Protein AF-A0A5J4NAM9-F1 (afdb_monomer_lite)

pLDDT: mean 71.49, std 20.24, range [28.03, 97.5]

Foldseek 3Di:
DVVVVVVVVLVVCLVVLLVVLVVLLCVLVCCVVPVCVLVVLVVVVVVDDQAADDDDDDPDDDPDDCCPVNVVSVVVVQVNLVVQLVCQVVVLCSPLAVNLLSVLCSLLSDPLSVCLVVQLVVLLVVLVVLLVVLQVDDDDDVVSLLVLLDSLLDLVVLLVLLVQQVVLLPSSVADLFPVRQPLVSLPSVHDDDDPDRPSSVVSSLCNNRSSLSSSLSSSCCSSSQNFHPDDDPPDPDPDGRGVSSVLLVPQLPDCSNVVSLVSSLVSNLVSLVVVLVVLVVVLVVCVVPPCSVGPSVSVNVSSVSSSVSSNVSNVVSSCCVPVPVSNVSNVSVVVVVVSNDDPD

InterPro domains:
  IPR039524 GPI ethanolamine phosphate transferase 3 [PTHR23071] (13-333)

Organism: NCBI:txid34504

Secondary structure (DSSP, 8-state):
-HHHHHHHHHHHHHHHHHHHHHHHHHHHHHHHHH-THHHHHHHHHHTT-S---------S---SSSHHHHHHHHHHHHHHHHHHHHHHHHHHIIIIIIHHHHHHHHHH-SGGGGGGGHHHHHHHHHHHHHHHHHTTS---HHHHHHHHHHHHT-HHHHHHHHHHHHHHHHHTT--SSSTTS-GGGGGSS--S--S-SHHHHHHHHHHHTHHHHHHHHHTTHHHHS-----S---TT------HHHHHHHS-TT--HHHHHHHHHHHHHHHHHHHHHHHHHHHHHHTTTSTTIIIIIHHHHHHHHHHHHHHHHHHHHHHIIIIIIIIHHHHHHHHHHHHHTS---

Radius of gyration: 24.58 Å; chains: 1; bounding box: 74×43×83 Å

Sequence (344 aa):
MHAYFFASARHWIRTCFSRAVLLSITVVFARLCWSPLLIESIENLKAVHPNVPKLRSSHRTLSESNTTSGFRLYMKSINTLAGAACIYSSWTGTTLILLPLLASMIFLNEVHIFPLVAIPLTFAMLSYFLQDLAKQANYNEDDLLARHLNQASSWQIAIASGLLDNLSFYMTGHQTTIVGIPWDAAYAAYSGIHTTHWLPALMVVVHLYAGSILVASSLPLFIILVAPKNGLWTRTDRFCYSTEFALCAIDPKSVQFGYAFDRLIWRFFTCKAIMTFGSVVSAFLLRRHLMVWKIFAPRLLFSSLSLLVSGSVLIFVRVLVVNLLHSSVAELRKRLSEKTTPIY

Structure (mmCIF, N/CA/C/O backbone):
data_AF-A0A5J4NAM9-F1
#
_entry.id   AF-A0A5J4NAM9-F1
#
loop_
_atom_site.group_PDB
_atom_site.id
_atom_site.type_symbol
_atom_site.label_atom_id
_atom_site.label_alt_id
_atom_site.label_comp_id
_atom_site.label_asym_id
_atom_site.label_entity_id
_atom_site.label_seq_id
_atom_site.pdbx_PDB_ins_code
_atom_site.Cartn_x
_atom_site.Cartn_y
_atom_site.Cartn_z
_atom_site.occupancy
_atom_site.B_iso_or_equiv
_atom_site.auth_seq_id
_atom_site.auth_comp_id
_atom_site.auth_asym_id
_atom_site.auth_atom_id
_atom_site.pdbx_PDB_model_num
ATOM 1 N N . MET A 1 1 ? 45.445 6.329 0.347 1.00 52.97 1 MET A N 1
ATOM 2 C CA . MET A 1 1 ? 45.057 5.771 1.666 1.00 52.97 1 MET A CA 1
ATOM 3 C C . MET A 1 1 ? 43.672 6.230 2.129 1.00 52.97 1 MET A C 1
ATOM 5 O O . MET A 1 1 ? 42.839 5.372 2.386 1.00 52.97 1 MET A O 1
ATOM 9 N N . HIS A 1 2 ? 43.365 7.535 2.150 1.00 53.38 2 HIS A N 1
ATOM 10 C CA . HIS A 1 2 ? 42.051 8.041 2.595 1.00 53.38 2 HIS A CA 1
ATOM 11 C C . HIS A 1 2 ? 40.833 7.491 1.818 1.00 53.38 2 HIS A C 1
ATOM 13 O O . HIS A 1 2 ? 39.840 7.125 2.438 1.00 53.38 2 HIS A O 1
ATOM 19 N N . ALA A 1 3 ? 40.903 7.352 0.488 1.00 53.00 3 ALA A N 1
ATOM 20 C CA . ALA A 1 3 ? 39.779 6.841 -0.313 1.00 53.00 3 ALA A CA 1
ATOM 21 C C . ALA A 1 3 ? 39.408 5.375 0.005 1.00 53.00 3 ALA A C 1
ATOM 23 O O . ALA A 1 3 ? 38.229 5.037 0.090 1.00 53.00 3 ALA A O 1
ATOM 24 N N . TYR A 1 4 ? 40.410 4.526 0.256 1.00 51.69 4 TYR A N 1
ATOM 25 C CA . TYR A 1 4 ? 40.212 3.128 0.657 1.00 51.69 4 TYR A CA 1
ATOM 26 C C . TYR A 1 4 ? 39.629 3.012 2.067 1.00 51.69 4 TYR A C 1
ATOM 28 O O . TYR A 1 4 ? 38.766 2.172 2.308 1.00 51.69 4 TYR A O 1
ATOM 36 N N . PHE A 1 5 ? 40.035 3.897 2.979 1.00 54.69 5 PHE A N 1
ATOM 37 C CA . PHE A 1 5 ? 39.480 3.948 4.329 1.00 54.69 5 PHE A CA 1
ATOM 38 C C . PHE A 1 5 ? 37.995 4.342 4.315 1.00 54.69 5 PHE A C 1
ATOM 40 O O . PHE A 1 5 ? 37.177 3.682 4.945 1.00 54.69 5 PHE A O 1
ATOM 47 N N . PHE A 1 6 ? 37.611 5.341 3.512 1.00 53.16 6 PHE A N 1
ATOM 48 C CA . PHE A 1 6 ? 36.207 5.737 3.345 1.00 53.16 6 PHE A CA 1
ATOM 49 C C . PHE A 1 6 ? 35.348 4.690 2.622 1.00 53.16 6 PHE A C 1
ATOM 51 O O . PHE A 1 6 ? 34.147 4.600 2.879 1.00 53.16 6 PHE A O 1
ATOM 58 N N . ALA A 1 7 ? 35.923 3.915 1.700 1.00 52.03 7 ALA A N 1
ATOM 59 C CA . ALA A 1 7 ? 35.227 2.810 1.043 1.00 52.03 7 ALA A CA 1
ATOM 60 C C . ALA A 1 7 ? 35.021 1.624 2.003 1.00 52.03 7 ALA A C 1
ATOM 62 O O . ALA A 1 7 ? 33.916 1.091 2.090 1.00 52.03 7 ALA A O 1
ATOM 63 N N . SER A 1 8 ? 36.050 1.279 2.783 1.00 54.59 8 SER A N 1
ATOM 64 C CA . SER A 1 8 ? 35.999 0.224 3.801 1.00 54.59 8 SER A CA 1
ATOM 65 C C . SER A 1 8 ? 35.046 0.579 4.947 1.00 54.59 8 SER A C 1
ATOM 67 O O . SER A 1 8 ? 34.186 -0.221 5.302 1.00 54.59 8 SER A O 1
ATOM 69 N N . ALA A 1 9 ? 35.093 1.819 5.445 1.00 52.84 9 ALA A N 1
ATOM 70 C CA . ALA A 1 9 ? 34.167 2.310 6.463 1.00 52.84 9 ALA A CA 1
ATOM 71 C C . ALA A 1 9 ? 32.713 2.308 5.966 1.00 52.84 9 ALA A C 1
ATOM 73 O O . ALA A 1 9 ? 31.822 1.864 6.685 1.00 52.84 9 ALA A O 1
ATOM 74 N N . ARG A 1 10 ? 32.459 2.722 4.714 1.00 55.84 10 ARG A N 1
ATOM 75 C CA . ARG A 1 10 ? 31.123 2.613 4.103 1.00 55.84 10 ARG A CA 1
ATOM 76 C C . ARG A 1 10 ? 30.665 1.165 3.992 1.00 55.84 10 ARG A C 1
ATOM 78 O O . ARG A 1 10 ? 29.518 0.876 4.310 1.00 55.84 10 ARG A O 1
ATOM 85 N N . HIS A 1 11 ? 31.533 0.252 3.566 1.00 55.22 11 HIS A N 1
ATOM 86 C CA . HIS A 1 11 ? 31.187 -1.163 3.468 1.00 55.22 11 HIS A CA 1
ATOM 87 C C . HIS A 1 11 ? 30.896 -1.786 4.841 1.00 55.22 11 HIS A C 1
ATOM 89 O O . HIS A 1 11 ? 29.902 -2.497 4.982 1.00 55.22 11 HIS A O 1
ATOM 95 N N . TRP A 1 12 ? 31.698 -1.452 5.855 1.00 56.59 12 TRP A N 1
ATOM 96 C CA . TRP A 1 12 ? 31.535 -1.904 7.237 1.00 56.59 12 TRP A CA 1
ATOM 97 C C . TRP A 1 12 ? 30.250 -1.364 7.878 1.00 56.59 12 TRP A C 1
ATOM 99 O O . TRP A 1 12 ? 29.471 -2.126 8.445 1.00 56.59 12 TRP A O 1
ATOM 109 N N . ILE A 1 13 ? 29.955 -0.070 7.704 1.00 58.25 13 ILE A N 1
ATOM 110 C CA . ILE A 1 13 ? 28.686 0.533 8.140 1.00 58.25 13 ILE A CA 1
ATOM 111 C C . ILE A 1 13 ? 27.505 -0.164 7.456 1.00 58.25 13 ILE A C 1
ATOM 113 O O . ILE A 1 13 ? 26.538 -0.508 8.128 1.00 58.25 13 ILE A O 1
ATOM 117 N N . ARG A 1 14 ? 27.594 -0.454 6.151 1.00 58.03 14 ARG A N 1
ATOM 118 C CA . ARG A 1 14 ? 26.551 -1.183 5.403 1.00 58.03 14 ARG A CA 1
ATOM 119 C C . ARG A 1 14 ? 26.336 -2.607 5.922 1.00 58.03 14 ARG A C 1
ATOM 121 O O . ARG A 1 14 ? 25.195 -3.058 6.007 1.00 58.03 14 ARG A O 1
ATOM 128 N N . THR A 1 15 ? 27.395 -3.322 6.303 1.00 54.47 15 THR A N 1
ATOM 129 C CA . THR A 1 15 ? 27.273 -4.691 6.841 1.00 54.47 15 THR A CA 1
ATOM 130 C C . THR A 1 15 ? 26.731 -4.702 8.265 1.00 54.47 15 THR A C 1
ATOM 132 O O . THR A 1 15 ? 25.861 -5.509 8.582 1.00 54.47 15 THR A O 1
ATOM 135 N N . CYS A 1 16 ? 27.191 -3.794 9.124 1.00 53.47 16 CYS A N 1
ATOM 136 C CA . CYS A 1 16 ? 26.684 -3.673 10.489 1.00 53.47 16 CYS A CA 1
ATOM 137 C C . CYS A 1 16 ? 25.228 -3.192 10.511 1.00 53.47 16 CYS A C 1
ATOM 139 O O . CYS A 1 16 ? 24.415 -3.749 11.246 1.00 53.47 16 CYS A O 1
ATOM 141 N N . PHE A 1 17 ? 24.877 -2.223 9.658 1.00 58.62 17 PHE A N 1
ATOM 142 C CA . PHE A 1 17 ? 23.506 -1.751 9.493 1.00 58.62 17 PHE A CA 1
ATOM 143 C C . PHE A 1 17 ? 22.608 -2.873 8.973 1.00 58.62 17 PHE A C 1
ATOM 145 O O . PHE A 1 17 ? 21.674 -3.249 9.666 1.00 58.62 17 PHE A O 1
ATOM 152 N N . SER A 1 18 ? 22.929 -3.502 7.837 1.00 53.03 18 SER A N 1
ATOM 153 C CA . SER A 1 18 ? 22.115 -4.608 7.305 1.00 53.03 18 SER A CA 1
ATOM 154 C C . SER A 1 18 ? 21.933 -5.753 8.304 1.00 53.03 18 SER A C 1
ATOM 156 O O . SER A 1 18 ? 20.827 -6.264 8.407 1.00 53.03 18 SER A O 1
ATOM 158 N N . ARG A 1 19 ? 22.948 -6.108 9.106 1.00 57.25 19 ARG A N 1
ATOM 159 C CA . ARG A 1 19 ? 22.840 -7.137 10.159 1.00 57.25 19 ARG A CA 1
ATOM 160 C C . ARG A 1 19 ? 21.977 -6.708 11.347 1.00 57.25 19 ARG A C 1
ATOM 162 O O . ARG A 1 19 ? 21.151 -7.498 11.792 1.00 57.25 19 ARG A O 1
ATOM 169 N N . ALA A 1 20 ? 22.126 -5.481 11.847 1.00 57.38 20 ALA A N 1
ATOM 170 C CA . ALA A 1 20 ? 21.278 -4.942 12.919 1.00 57.38 20 ALA A CA 1
ATOM 171 C C . ALA A 1 20 ? 19.810 -4.830 12.478 1.00 57.38 20 ALA A C 1
ATOM 173 O O . ALA A 1 20 ? 18.879 -5.028 13.258 1.00 57.38 20 ALA A O 1
ATOM 174 N N . VAL A 1 21 ? 19.620 -4.546 11.196 1.00 56.94 21 VAL A N 1
ATOM 175 C CA . VAL A 1 21 ? 18.330 -4.397 10.543 1.00 56.94 21 VAL A CA 1
ATOM 176 C C . VAL A 1 21 ? 17.693 -5.762 10.265 1.00 56.94 21 VAL A C 1
ATOM 178 O O . VAL A 1 21 ? 16.526 -5.955 10.571 1.00 56.94 21 VAL A O 1
ATOM 181 N N . LEU A 1 22 ? 18.454 -6.760 9.808 1.00 58.19 22 LEU A N 1
ATOM 182 C CA . LEU A 1 22 ? 17.974 -8.141 9.694 1.00 58.19 22 LEU A CA 1
ATOM 183 C C . LEU A 1 22 ? 17.594 -8.698 11.065 1.00 58.19 22 LEU A C 1
ATOM 185 O O . LEU A 1 22 ? 16.544 -9.316 11.185 1.00 58.19 22 LEU A O 1
ATOM 189 N N . LEU A 1 23 ? 18.395 -8.404 12.098 1.00 60.59 23 LEU A N 1
ATOM 190 C CA . LEU A 1 23 ? 18.085 -8.739 13.485 1.00 60.59 23 LEU A CA 1
ATOM 191 C C . LEU A 1 23 ? 16.771 -8.102 13.932 1.00 60.59 23 LEU A C 1
ATOM 193 O O . LEU A 1 23 ? 15.930 -8.809 14.477 1.00 60.59 23 LEU A O 1
ATOM 197 N N . SER A 1 24 ? 16.537 -6.816 13.661 1.00 58.03 24 SER A N 1
ATOM 198 C CA . SER A 1 24 ? 15.271 -6.179 14.032 1.00 58.03 24 SER A CA 1
ATOM 199 C C . SER A 1 24 ? 14.087 -6.685 13.202 1.00 58.03 24 SER A C 1
ATOM 201 O O . SER A 1 24 ? 13.028 -6.893 13.781 1.00 58.03 24 SER A O 1
ATOM 203 N N . ILE A 1 25 ? 14.258 -7.013 11.915 1.00 60.22 25 ILE A N 1
ATOM 204 C CA . ILE A 1 25 ? 13.248 -7.718 11.103 1.00 60.22 25 ILE A CA 1
ATOM 205 C C . ILE A 1 25 ? 12.925 -9.080 11.704 1.00 60.22 25 ILE A C 1
ATOM 207 O O . ILE A 1 25 ? 11.755 -9.385 11.896 1.00 60.22 25 ILE A O 1
ATOM 211 N N . THR A 1 26 ? 13.929 -9.893 12.041 1.00 59.09 26 THR A N 1
ATOM 212 C CA . THR A 1 26 ? 13.706 -11.201 12.667 1.00 59.09 26 THR A CA 1
ATOM 213 C C . THR A 1 26 ? 13.124 -11.077 14.063 1.00 59.09 26 THR A C 1
ATOM 215 O O . THR A 1 26 ? 12.289 -11.892 14.416 1.00 59.09 26 THR A O 1
ATOM 218 N N . VAL A 1 27 ? 13.480 -10.057 14.847 1.00 58.38 27 VAL A N 1
ATOM 219 C CA . VAL A 1 27 ? 12.906 -9.817 16.179 1.00 58.38 27 VAL A CA 1
ATOM 220 C C . VAL A 1 27 ? 11.467 -9.324 16.066 1.00 58.38 27 VAL A C 1
ATOM 222 O O . VAL A 1 27 ? 10.634 -9.746 16.856 1.00 58.38 27 VAL A O 1
ATOM 225 N N . VAL A 1 28 ? 11.140 -8.480 15.085 1.00 57.84 28 VAL A N 1
ATOM 226 C CA . VAL A 1 28 ? 9.772 -8.010 14.821 1.00 57.84 28 VAL A CA 1
ATOM 227 C C . VAL A 1 28 ? 8.921 -9.142 14.250 1.00 57.84 28 VAL A C 1
ATOM 229 O O . VAL A 1 28 ? 7.838 -9.387 14.761 1.00 57.84 28 VAL A O 1
ATOM 232 N N . PHE A 1 29 ? 9.417 -9.894 13.266 1.00 59.66 29 PHE A N 1
ATOM 233 C CA . PHE A 1 29 ? 8.742 -11.062 12.698 1.00 59.66 29 PHE A CA 1
ATOM 234 C C . PHE A 1 29 ? 8.573 -12.180 13.731 1.00 59.66 29 PHE A C 1
ATOM 236 O O . PHE A 1 29 ? 7.474 -12.700 13.881 1.00 59.66 29 PHE A O 1
ATOM 243 N N . ALA A 1 30 ? 9.607 -12.490 14.519 1.00 55.97 30 ALA A N 1
ATOM 244 C CA . ALA A 1 30 ? 9.498 -13.412 15.645 1.00 55.97 30 ALA A CA 1
ATOM 245 C C . ALA A 1 30 ? 8.521 -12.870 16.686 1.00 55.97 30 ALA A C 1
ATOM 247 O O . ALA A 1 30 ? 7.654 -13.610 17.109 1.00 55.97 30 ALA A O 1
ATOM 248 N N . ARG A 1 31 ? 8.546 -11.580 17.046 1.00 52.94 31 ARG A N 1
ATOM 249 C CA . ARG A 1 31 ? 7.524 -11.001 17.934 1.00 52.94 31 ARG A CA 1
ATOM 250 C C . ARG A 1 31 ? 6.120 -11.061 17.345 1.00 52.94 31 ARG A C 1
ATOM 252 O O . ARG A 1 31 ? 5.188 -11.142 18.125 1.00 52.94 31 ARG A O 1
ATOM 259 N N . LEU A 1 32 ? 5.945 -11.045 16.028 1.00 50.53 32 LEU A N 1
ATOM 260 C CA . LEU A 1 32 ? 4.639 -11.122 15.368 1.00 50.53 32 LEU A CA 1
ATOM 261 C C . LEU A 1 32 ? 4.107 -12.545 15.260 1.00 50.53 32 LEU A C 1
ATOM 263 O O . LEU A 1 32 ? 2.954 -12.785 15.602 1.00 50.53 32 LEU A O 1
ATOM 267 N N . CYS A 1 33 ? 4.953 -13.485 14.844 1.00 47.72 33 CYS A N 1
ATOM 268 C CA . CYS A 1 33 ? 4.637 -14.909 14.835 1.00 47.72 33 CYS A CA 1
ATOM 269 C C . CYS A 1 33 ? 4.487 -15.468 16.251 1.00 47.72 33 CYS A C 1
ATOM 271 O O . CYS A 1 33 ? 3.711 -16.393 16.460 1.00 47.72 33 CYS A O 1
ATOM 273 N N . TRP A 1 34 ? 5.221 -14.910 17.214 1.00 44.00 34 TRP A N 1
ATOM 274 C CA . TRP A 1 34 ? 5.267 -15.407 18.582 1.00 44.00 34 TRP A CA 1
ATOM 275 C C . TRP A 1 34 ? 4.365 -14.636 19.541 1.00 44.00 34 TRP A C 1
ATOM 277 O O . TRP A 1 34 ? 4.142 -15.178 20.612 1.00 44.00 34 TRP A O 1
ATOM 287 N N . SER A 1 35 ? 3.870 -13.421 19.216 1.00 46.44 35 SER A N 1
ATOM 288 C CA . SER A 1 35 ? 3.365 -12.436 20.203 1.00 46.44 35 SER A CA 1
ATOM 289 C C . SER A 1 35 ? 2.608 -13.059 21.384 1.00 46.44 35 SER A C 1
ATOM 291 O O . SER A 1 35 ? 1.385 -13.204 21.362 1.00 46.44 35 SER A O 1
ATOM 293 N N . PRO A 1 36 ? 3.330 -13.303 22.493 1.00 39.84 36 PRO A N 1
ATOM 294 C CA . PRO A 1 36 ? 2.757 -13.598 23.785 1.00 39.84 36 PRO A CA 1
ATOM 295 C C . PRO A 1 36 ? 2.357 -12.288 24.455 1.00 39.84 36 PRO A C 1
ATOM 297 O O . PRO A 1 36 ? 1.877 -12.335 25.561 1.00 39.84 36 PRO A O 1
ATOM 300 N N . LEU A 1 37 ? 2.495 -11.115 23.822 1.00 42.72 37 LEU A N 1
ATOM 301 C CA . LEU A 1 37 ? 2.000 -9.839 24.357 1.00 42.72 37 LEU A CA 1
ATOM 302 C C . LEU A 1 37 ? 0.470 -9.832 24.504 1.00 42.72 37 LEU A C 1
ATOM 304 O O . LEU A 1 37 ? -0.053 -9.219 25.430 1.00 42.72 37 LEU A O 1
ATOM 308 N N . LEU A 1 38 ? -0.237 -10.585 23.653 1.00 42.72 38 LEU A N 1
ATOM 309 C CA . LEU A 1 38 ? -1.639 -10.936 23.877 1.00 42.72 38 LEU A CA 1
ATOM 310 C C . LEU A 1 38 ? -1.782 -11.815 25.130 1.00 42.72 38 LEU A C 1
ATOM 312 O O . LEU A 1 38 ? -2.611 -11.522 25.978 1.00 42.72 38 LEU A O 1
ATOM 316 N N . ILE A 1 39 ? -0.946 -12.843 25.292 1.00 39.22 39 ILE A N 1
ATOM 317 C CA . ILE A 1 39 ? -1.015 -13.847 26.374 1.00 39.22 39 ILE A CA 1
ATOM 318 C C . ILE A 1 39 ? -0.571 -13.294 27.744 1.00 39.22 39 ILE A C 1
ATOM 320 O O . ILE A 1 39 ? -1.195 -13.604 28.748 1.00 39.22 39 ILE A O 1
ATOM 324 N N . GLU A 1 40 ? 0.438 -12.436 27.798 1.00 39.41 40 GLU A N 1
ATOM 325 C CA . GLU A 1 40 ? 1.046 -11.841 28.991 1.00 39.41 40 GLU A CA 1
ATOM 326 C C . GLU A 1 40 ? 0.226 -10.634 29.468 1.00 39.41 40 GLU A C 1
ATOM 328 O O . GLU A 1 40 ? 0.045 -10.432 30.669 1.00 39.41 40 GLU A O 1
ATOM 333 N N . SER A 1 41 ? -0.391 -9.882 28.544 1.00 44.16 41 SER A N 1
ATOM 334 C CA . SER A 1 41 ? -1.476 -8.960 28.899 1.00 44.16 41 SER A CA 1
ATOM 335 C C . SER A 1 41 ? -2.674 -9.735 29.467 1.00 44.16 41 SER A C 1
ATOM 337 O O . SER A 1 41 ? -3.218 -9.336 30.494 1.00 44.16 41 SER A O 1
ATOM 339 N N . ILE A 1 42 ? -3.028 -10.892 28.883 1.00 41.34 42 ILE A N 1
ATOM 340 C CA . ILE A 1 42 ? -4.077 -11.805 29.379 1.00 41.34 42 ILE A CA 1
ATOM 341 C C . ILE A 1 42 ? -3.727 -12.429 30.744 1.00 41.34 42 ILE A C 1
ATOM 343 O O . ILE A 1 42 ? -4.629 -12.600 31.562 1.00 41.34 42 ILE A O 1
ATOM 347 N N . GLU A 1 43 ? -2.470 -12.774 31.031 1.00 37.94 43 GLU A N 1
ATOM 348 C CA . GLU A 1 43 ? -2.042 -13.322 32.329 1.00 37.94 43 GLU A CA 1
ATOM 349 C C . GLU A 1 43 ? -2.029 -12.253 33.420 1.00 37.94 43 GLU A C 1
ATOM 351 O O . GLU A 1 43 ? -2.578 -12.476 34.503 1.00 37.94 43 GLU A O 1
ATOM 356 N N . ASN A 1 44 ? -1.552 -11.048 33.100 1.00 39.53 44 ASN A N 1
ATOM 357 C CA . ASN A 1 44 ? -1.673 -9.892 33.985 1.00 39.53 44 ASN A CA 1
ATOM 358 C C . ASN A 1 44 ? -3.144 -9.468 34.190 1.00 39.53 44 ASN A C 1
ATOM 360 O O . ASN A 1 44 ? -3.503 -8.994 35.264 1.00 39.53 44 ASN A O 1
ATOM 364 N N . LEU A 1 45 ? -4.027 -9.702 33.210 1.00 39.12 45 LEU A N 1
ATOM 365 C CA . LEU A 1 45 ? -5.486 -9.560 33.333 1.00 39.12 45 LEU A CA 1
ATOM 366 C C . LEU A 1 45 ? -6.128 -10.690 34.166 1.00 39.12 45 LEU A C 1
ATOM 368 O O . LEU A 1 45 ? -7.056 -10.430 34.934 1.00 39.12 45 LEU A O 1
ATOM 372 N N . LYS A 1 46 ? -5.646 -11.939 34.053 1.00 39.75 46 LYS A N 1
ATOM 373 C CA . LYS A 1 46 ? -6.117 -13.107 34.829 1.00 39.75 46 LYS A CA 1
ATOM 374 C C . LYS A 1 46 ? -5.827 -12.960 36.319 1.00 39.75 46 LYS A C 1
ATOM 376 O O . LYS A 1 46 ? -6.668 -13.361 37.117 1.00 39.75 46 LYS A O 1
ATOM 381 N N . ALA A 1 47 ? -4.687 -12.379 36.685 1.00 37.38 47 ALA A N 1
ATOM 382 C CA . ALA A 1 47 ? -4.294 -12.189 38.079 1.00 37.38 47 ALA A CA 1
ATOM 383 C C . ALA A 1 47 ? -5.121 -11.111 38.815 1.00 37.38 47 ALA A C 1
ATOM 385 O O . ALA A 1 47 ? -4.993 -10.959 40.027 1.00 37.38 47 ALA A O 1
ATOM 386 N N . VAL A 1 48 ? -5.959 -10.338 38.104 1.00 40.97 48 VAL A N 1
ATOM 387 C CA . VAL A 1 48 ? -6.333 -8.993 38.555 1.00 40.97 48 VAL A CA 1
ATOM 388 C C . VAL A 1 48 ? -7.848 -8.720 38.722 1.00 40.97 48 VAL A C 1
ATOM 390 O O . VAL A 1 48 ? -8.153 -7.673 39.295 1.00 40.97 48 VAL A O 1
ATOM 393 N N . HIS A 1 49 ? -8.814 -9.600 38.379 1.00 42.31 49 HIS A N 1
ATOM 394 C CA . HIS A 1 49 ? -10.162 -9.552 39.020 1.00 42.31 49 HIS A CA 1
ATOM 395 C C . HIS A 1 49 ? -11.116 -10.755 38.804 1.00 42.31 49 HIS A C 1
ATOM 397 O O . HIS A 1 49 ? -11.218 -11.244 37.679 1.00 42.31 49 HIS A O 1
ATOM 403 N N . PRO A 1 50 ? -11.934 -11.108 39.832 1.00 37.44 50 PRO A N 1
ATOM 404 C CA . PRO A 1 50 ? -13.130 -11.953 39.708 1.00 37.44 50 PRO A CA 1
ATOM 405 C C . PRO A 1 50 ? -14.446 -11.218 39.386 1.00 37.44 50 PRO A C 1
ATOM 407 O O . PRO A 1 50 ? -15.396 -11.891 39.028 1.00 37.44 50 PRO A O 1
ATOM 410 N N . ASN A 1 51 ? -14.564 -9.889 39.506 1.00 35.62 51 ASN A N 1
ATOM 411 C CA . ASN A 1 51 ? -15.867 -9.215 39.368 1.00 35.62 51 ASN A CA 1
ATOM 412 C C . ASN A 1 51 ? -15.736 -7.858 38.665 1.00 35.62 51 ASN A C 1
ATOM 414 O O . ASN A 1 51 ? -15.182 -6.919 39.232 1.00 35.62 51 ASN A O 1
ATOM 418 N N . VAL A 1 52 ? -16.278 -7.741 37.451 1.00 42.25 52 VAL A N 1
ATOM 419 C CA . VAL A 1 52 ? -16.496 -6.461 36.757 1.00 42.25 52 VAL A CA 1
ATOM 420 C C . VAL A 1 52 ? -18.002 -6.350 36.447 1.00 42.25 52 VAL A C 1
ATOM 422 O O . VAL A 1 52 ? -18.609 -7.339 36.047 1.00 42.25 52 VAL A O 1
ATOM 425 N N . PRO A 1 53 ? -18.666 -5.204 36.674 1.00 32.66 53 PRO A N 1
ATOM 426 C CA . PRO A 1 53 ? -20.086 -5.051 36.359 1.00 32.66 53 PRO A CA 1
ATOM 427 C C . PRO A 1 53 ? -20.318 -4.640 34.893 1.00 32.66 53 PRO A C 1
ATOM 429 O O . PRO A 1 53 ? -19.536 -3.900 34.296 1.00 32.66 53 PRO A O 1
ATOM 432 N N . LYS A 1 54 ? -21.429 -5.124 34.319 1.00 31.83 54 LYS A N 1
ATOM 433 C CA . LYS A 1 54 ? -21.890 -4.862 32.944 1.00 31.83 54 LYS A CA 1
ATOM 434 C C . LYS A 1 54 ? -22.149 -3.363 32.710 1.00 31.83 54 LYS A C 1
ATOM 436 O O . LYS A 1 54 ? -23.028 -2.781 33.339 1.00 31.83 54 LYS A O 1
ATOM 441 N N . LEU A 1 55 ? -21.456 -2.763 31.741 1.00 37.25 55 LEU A N 1
ATOM 442 C CA . LEU A 1 55 ? -21.763 -1.428 31.212 1.00 37.25 55 LEU A CA 1
ATOM 443 C C . LEU A 1 55 ? -22.994 -1.506 30.291 1.00 37.25 55 LEU A C 1
ATOM 445 O O . LEU A 1 55 ? -22.878 -1.789 29.102 1.00 37.25 55 LEU A O 1
ATOM 449 N N . ARG A 1 56 ? -24.186 -1.266 30.851 1.00 30.98 56 ARG A N 1
ATOM 450 C CA . ARG A 1 56 ? -25.410 -0.970 30.092 1.00 30.98 56 ARG A CA 1
ATOM 451 C C . ARG A 1 56 ? -26.025 0.327 30.619 1.00 30.98 56 ARG A C 1
ATOM 453 O O . ARG A 1 56 ? -26.509 0.361 31.742 1.00 30.98 56 ARG A O 1
ATOM 460 N N . SER A 1 57 ? -25.944 1.378 29.802 1.00 34.94 57 SER A N 1
ATOM 461 C CA . SER A 1 57 ? -26.835 2.552 29.752 1.00 34.94 57 SER A CA 1
ATOM 462 C C . SER A 1 57 ? -27.460 3.056 31.069 1.00 34.94 57 SER A C 1
ATOM 464 O O . SER A 1 57 ? -28.671 3.273 31.120 1.00 34.94 57 SER A O 1
ATOM 466 N N . SER A 1 58 ? -26.680 3.293 32.125 1.00 32.50 58 SER A N 1
ATOM 467 C CA . SER A 1 58 ? -27.187 3.999 33.312 1.00 32.50 58 SER A CA 1
ATOM 468 C C . SER A 1 58 ? -26.525 5.362 33.433 1.00 32.50 58 SER A C 1
ATOM 470 O O . SER A 1 58 ? -25.654 5.591 34.264 1.00 32.50 58 SER A O 1
ATOM 472 N N . HIS A 1 59 ? -26.946 6.279 32.565 1.00 33.66 59 HIS A N 1
ATOM 473 C CA . HIS A 1 59 ? -26.552 7.683 32.643 1.00 33.66 59 HIS A CA 1
ATOM 474 C C . HIS A 1 59 ? -27.434 8.502 33.602 1.00 33.66 59 HIS A C 1
ATOM 476 O O . HIS A 1 59 ? -27.375 9.728 33.566 1.00 33.66 59 HIS A O 1
ATOM 482 N N . ARG A 1 60 ? -28.278 7.876 34.445 1.00 32.22 60 ARG A N 1
ATOM 483 C CA . ARG A 1 60 ? -29.252 8.641 35.250 1.00 32.22 60 ARG A CA 1
ATOM 484 C C . ARG A 1 60 ? -29.428 8.316 36.724 1.00 32.22 60 ARG A C 1
ATOM 486 O O . ARG A 1 60 ? -30.077 9.111 37.389 1.00 32.22 60 ARG A O 1
ATOM 493 N N . THR A 1 61 ? -28.835 7.268 37.284 1.00 31.98 61 THR A N 1
ATOM 494 C CA . THR A 1 61 ? -28.969 7.030 38.733 1.00 31.98 61 THR A CA 1
ATOM 495 C C . THR A 1 61 ? -27.746 6.312 39.294 1.00 31.98 61 THR A C 1
ATOM 497 O O . THR A 1 61 ? -27.741 5.088 39.411 1.00 31.98 61 THR A O 1
ATOM 500 N N . LEU A 1 62 ? -26.707 7.056 39.673 1.00 36.25 62 LEU A N 1
ATOM 501 C CA . LEU A 1 62 ? -25.759 6.570 40.676 1.00 36.25 62 LEU A CA 1
ATOM 502 C C . LEU A 1 62 ? -25.755 7.552 41.844 1.00 36.25 62 LEU A C 1
ATOM 504 O O . LEU A 1 62 ? -25.017 8.531 41.871 1.00 36.25 62 LEU A O 1
ATOM 508 N N . SER A 1 63 ? -26.672 7.280 42.771 1.00 33.72 63 SER A N 1
ATOM 509 C CA . SER A 1 63 ? -26.690 7.866 44.103 1.00 33.72 63 SER A CA 1
ATOM 510 C C . SER A 1 63 ? -25.434 7.431 44.875 1.00 33.72 63 SER A C 1
ATOM 512 O O . SER A 1 63 ? -24.982 6.288 44.798 1.00 33.72 63 SER A O 1
ATOM 514 N N . GLU A 1 64 ? -24.882 8.415 45.570 1.00 41.44 64 GLU A N 1
ATOM 515 C CA . GLU A 1 64 ? -23.603 8.601 46.265 1.00 41.44 64 GLU A CA 1
ATOM 516 C C . GLU A 1 64 ? -23.032 7.519 47.215 1.00 41.44 64 GLU A C 1
ATOM 518 O O . GLU A 1 64 ? -22.059 7.811 47.902 1.00 41.44 64 GLU A O 1
ATOM 523 N N . SER A 1 65 ? -23.497 6.266 47.270 1.00 34.50 65 SER A N 1
ATOM 524 C CA . SER A 1 65 ? -23.069 5.346 48.354 1.00 34.50 65 SER A CA 1
ATOM 525 C C . SER A 1 65 ? -22.029 4.258 48.017 1.00 34.50 65 SER A C 1
ATOM 527 O O . SER A 1 65 ? -21.641 3.510 48.908 1.00 34.50 65 SER A O 1
ATOM 529 N N . ASN A 1 66 ? -21.502 4.167 46.786 1.00 42.56 66 ASN A N 1
ATOM 530 C CA . ASN A 1 66 ? -20.467 3.169 46.410 1.00 42.56 66 ASN A CA 1
ATOM 531 C C . ASN A 1 66 ? -19.415 3.697 45.404 1.00 42.56 66 ASN A C 1
ATOM 533 O O . ASN A 1 66 ? -18.886 2.977 44.548 1.00 42.56 66 ASN A O 1
ATOM 537 N N . THR A 1 67 ? -19.112 4.991 45.493 1.00 47.06 67 THR A N 1
ATOM 538 C CA . THR A 1 67 ? -18.365 5.764 44.489 1.00 47.06 67 THR A CA 1
ATOM 539 C C . THR A 1 67 ? -16.902 5.347 44.325 1.00 47.06 67 THR A C 1
ATOM 541 O O . THR A 1 67 ? -16.429 5.283 43.197 1.00 47.06 67 THR A O 1
ATOM 544 N N . THR A 1 68 ? -16.170 4.975 45.379 1.00 48.38 68 THR A N 1
ATOM 545 C CA . THR A 1 68 ? -14.726 4.659 45.266 1.00 48.38 68 THR A CA 1
ATOM 546 C C . THR A 1 68 ? -14.420 3.278 44.679 1.00 48.38 68 THR A C 1
ATOM 548 O O . THR A 1 68 ? -13.382 3.099 44.035 1.00 48.38 68 THR A O 1
ATOM 551 N N . SER A 1 69 ? -15.301 2.299 44.878 1.00 45.09 69 SER A N 1
ATOM 552 C CA . SER A 1 69 ? -15.1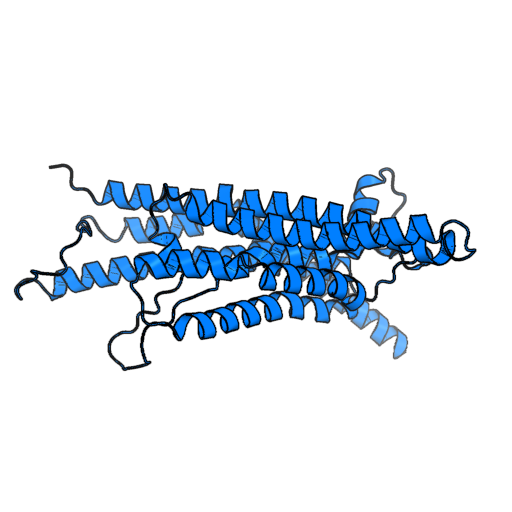62 0.938 44.337 1.00 45.09 69 SER A CA 1
ATOM 553 C C . SER A 1 69 ? -15.597 0.886 42.871 1.00 45.09 69 SER A C 1
ATOM 555 O O . SER A 1 69 ? -14.863 0.370 42.026 1.00 45.09 69 SER A O 1
ATOM 557 N N . GLY A 1 70 ? -16.743 1.504 42.555 1.00 43.16 70 GLY A N 1
ATOM 558 C CA . GLY A 1 70 ? -17.233 1.650 41.183 1.00 43.16 70 GLY A CA 1
ATOM 559 C C . GLY A 1 70 ? -16.288 2.481 40.315 1.00 43.16 70 GLY A C 1
ATOM 560 O O . GLY A 1 70 ? -15.963 2.070 39.204 1.00 43.16 70 GLY A O 1
ATOM 561 N N . PHE A 1 71 ? -15.749 3.582 40.850 1.00 42.88 71 PHE A N 1
ATOM 562 C CA . PHE A 1 71 ? -14.761 4.410 40.154 1.00 42.88 71 PHE A CA 1
ATOM 563 C C . PHE A 1 71 ? -13.443 3.667 39.899 1.00 42.88 71 PHE A C 1
ATOM 565 O O . PHE A 1 71 ? -12.881 3.774 38.812 1.00 42.88 71 PHE A O 1
ATOM 572 N N . ARG A 1 72 ? -12.959 2.849 40.847 1.00 44.78 72 ARG A N 1
ATOM 573 C CA . ARG A 1 72 ? -11.761 2.014 40.634 1.00 44.78 72 ARG A CA 1
ATOM 574 C C . ARG A 1 72 ? -11.966 0.951 39.556 1.00 44.78 72 ARG A C 1
ATOM 576 O O . ARG A 1 72 ? -11.081 0.763 38.725 1.00 44.78 72 ARG A O 1
ATOM 583 N N . LEU A 1 73 ? -13.119 0.283 39.543 1.00 44.81 73 LEU A N 1
ATOM 584 C CA . LEU A 1 73 ? -13.476 -0.691 38.505 1.00 44.81 73 LEU A CA 1
ATOM 585 C C . LEU A 1 73 ? -13.632 -0.028 37.128 1.00 44.81 73 LEU A C 1
ATOM 587 O O . LEU A 1 73 ? -13.138 -0.554 36.132 1.00 44.81 73 LEU A O 1
ATOM 591 N N . TYR A 1 74 ? -14.234 1.161 37.088 1.00 40.25 74 TYR A N 1
ATOM 592 C CA . TYR A 1 74 ? -14.369 1.983 35.887 1.00 40.25 74 TYR A CA 1
ATOM 593 C C . TYR A 1 74 ? -13.006 2.418 35.325 1.00 40.25 74 TYR A C 1
ATOM 595 O O . TYR A 1 74 ? -12.700 2.147 34.165 1.00 40.25 74 TYR A O 1
ATOM 603 N N . MET A 1 75 ? -12.132 2.975 36.170 1.00 41.66 75 MET A N 1
ATOM 604 C CA . MET A 1 75 ? -10.757 3.357 35.813 1.00 41.66 75 MET A CA 1
ATOM 605 C C . MET A 1 75 ? -9.941 2.175 35.275 1.00 41.66 75 MET A C 1
ATOM 607 O O . MET A 1 75 ? -9.138 2.322 34.357 1.00 41.66 75 MET A O 1
ATOM 611 N N . LYS A 1 76 ? -10.151 0.982 35.834 1.00 51.47 76 LYS A N 1
ATOM 612 C CA . LYS A 1 76 ? -9.445 -0.238 35.437 1.00 51.47 76 LYS A CA 1
ATOM 613 C C . LYS A 1 76 ? -9.921 -0.766 34.082 1.00 51.47 76 LYS A C 1
ATOM 615 O O . LYS A 1 76 ? -9.080 -1.124 33.266 1.00 51.47 76 LYS A O 1
ATOM 620 N N . SER A 1 77 ? -11.229 -0.722 33.817 1.00 49.00 77 SER A N 1
ATOM 621 C CA . SER A 1 77 ? -11.813 -1.034 32.503 1.00 49.00 77 SER A CA 1
ATOM 622 C C . SER A 1 77 ? -11.300 -0.081 31.414 1.00 49.00 77 SER A C 1
ATOM 624 O O . SER A 1 77 ? -10.857 -0.517 30.348 1.00 49.00 77 SER A O 1
ATOM 626 N N . ILE A 1 78 ? -11.246 1.221 31.711 1.00 48.56 78 ILE A N 1
ATOM 627 C CA . ILE A 1 78 ? -10.703 2.225 30.787 1.00 48.56 78 ILE A CA 1
ATOM 628 C C . ILE A 1 78 ? -9.225 1.973 30.495 1.00 48.56 78 ILE A C 1
ATOM 630 O O . ILE A 1 78 ? -8.832 1.993 29.334 1.00 48.56 78 ILE A O 1
ATOM 634 N N . ASN A 1 79 ? -8.411 1.674 31.510 1.00 52.34 79 ASN A N 1
ATOM 635 C CA . ASN A 1 79 ? -6.995 1.365 31.300 1.00 52.34 79 ASN A CA 1
ATOM 636 C C . ASN A 1 79 ? -6.799 0.102 30.446 1.00 52.34 79 ASN A C 1
ATOM 638 O O . ASN A 1 79 ? -5.896 0.060 29.613 1.00 52.34 79 ASN A O 1
ATOM 642 N N . THR A 1 80 ? -7.659 -0.910 30.598 1.00 53.22 80 THR A N 1
ATOM 643 C CA . THR A 1 80 ? -7.612 -2.118 29.758 1.00 53.22 80 THR A CA 1
ATOM 644 C C . THR A 1 80 ? -8.027 -1.849 28.311 1.00 53.22 80 THR A C 1
ATOM 646 O O . THR A 1 80 ? -7.399 -2.362 27.388 1.00 53.22 80 THR A O 1
ATOM 649 N N . LEU A 1 81 ? -9.023 -0.989 28.093 1.00 50.31 81 LEU A N 1
ATOM 650 C CA . LEU 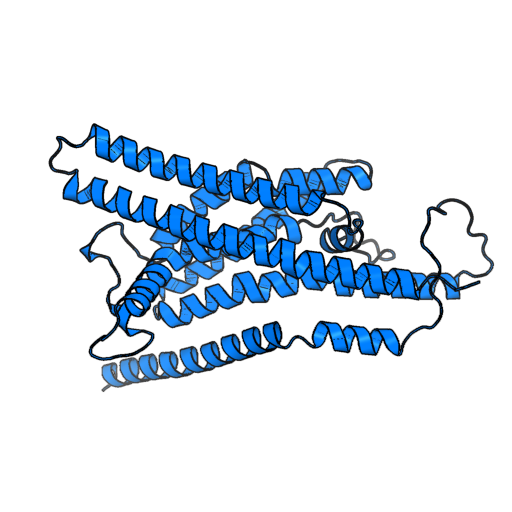A 1 81 ? -9.454 -0.566 26.759 1.00 50.31 81 LEU A CA 1
ATOM 651 C C . LEU A 1 81 ? -8.438 0.377 26.092 1.00 50.31 81 LEU A C 1
ATOM 653 O O . LEU A 1 81 ? -8.212 0.270 24.892 1.00 50.31 81 LEU A O 1
ATOM 657 N N . ALA A 1 82 ? -7.774 1.246 26.857 1.00 50.97 82 ALA A N 1
ATOM 658 C CA . ALA A 1 82 ? -6.672 2.082 26.382 1.00 50.97 82 ALA A CA 1
ATOM 659 C C . ALA A 1 82 ? -5.448 1.238 25.986 1.00 50.97 82 ALA A C 1
ATOM 661 O O . ALA A 1 82 ? -4.828 1.489 24.956 1.00 50.97 82 ALA A O 1
ATOM 662 N N . GLY A 1 83 ? -5.141 0.184 26.752 1.00 56.12 83 GLY A N 1
ATOM 663 C CA . GLY A 1 83 ? -4.129 -0.805 26.377 1.00 56.12 83 GLY A CA 1
ATOM 664 C C . GLY A 1 83 ? -4.476 -1.535 25.075 1.00 56.12 83 GLY A C 1
ATOM 665 O O . GLY A 1 83 ? -3.606 -1.702 24.225 1.00 56.12 83 GLY A O 1
ATOM 666 N N . ALA A 1 84 ? -5.749 -1.905 24.884 1.00 53.78 84 ALA A N 1
ATOM 667 C CA . ALA A 1 84 ? -6.234 -2.534 23.655 1.00 53.78 84 ALA A CA 1
ATOM 668 C C . ALA A 1 84 ? -6.239 -1.581 22.444 1.00 53.78 84 ALA A C 1
ATOM 670 O O . ALA A 1 84 ? -5.939 -1.997 21.330 1.00 53.78 84 ALA A O 1
ATOM 671 N N . ALA A 1 85 ? -6.532 -0.296 22.653 1.00 55.69 85 ALA A N 1
ATOM 672 C CA . ALA A 1 85 ? -6.494 0.745 21.627 1.00 55.69 85 ALA A CA 1
ATOM 673 C C . ALA A 1 85 ? -5.083 0.915 21.027 1.00 55.69 85 ALA A C 1
ATOM 675 O O . ALA A 1 85 ? -4.919 0.879 19.807 1.00 55.69 85 ALA A O 1
ATOM 676 N N . CYS A 1 86 ? -4.049 0.947 21.875 1.00 65.44 86 CYS A N 1
ATOM 677 C CA . CYS A 1 86 ? -2.651 0.987 21.435 1.00 65.44 86 CYS A CA 1
ATOM 678 C C . CYS A 1 86 ? -2.231 -0.231 20.592 1.00 65.44 86 CYS A C 1
ATOM 680 O O . CYS A 1 86 ? -1.213 -0.164 19.902 1.00 65.44 86 CYS A O 1
ATOM 682 N N . ILE A 1 87 ? -2.979 -1.344 20.622 1.00 71.62 87 ILE A N 1
ATOM 683 C CA . ILE A 1 87 ? -2.667 -2.530 19.812 1.00 71.62 87 ILE A CA 1
ATOM 684 C C . ILE A 1 87 ? -2.787 -2.195 18.326 1.00 71.62 87 ILE A C 1
ATOM 686 O O . ILE A 1 87 ? -1.917 -2.598 17.559 1.00 71.62 87 ILE A O 1
ATOM 690 N N . TYR A 1 88 ? -3.798 -1.426 17.907 1.00 75.44 88 TYR A N 1
ATOM 691 C CA . TYR A 1 88 ? -3.996 -1.110 16.491 1.00 75.44 88 TYR A CA 1
ATOM 692 C C . TYR A 1 88 ? -2.844 -0.269 15.928 1.00 75.44 88 TYR A C 1
ATOM 694 O O . TYR A 1 88 ? -2.227 -0.681 14.941 1.00 75.44 88 TYR A O 1
ATOM 702 N N . SER A 1 89 ? -2.495 0.860 16.552 1.00 76.31 89 SER A N 1
ATOM 703 C CA . SER A 1 89 ? -1.379 1.708 16.097 1.00 76.31 89 SER A CA 1
ATOM 704 C C . SER A 1 89 ? -0.024 1.041 16.270 1.00 76.31 89 SER A C 1
ATOM 706 O O . SER A 1 89 ? 0.803 1.113 15.362 1.00 76.31 89 SER A O 1
ATOM 708 N N . SER A 1 90 ? 0.223 0.364 17.395 1.00 75.50 90 SER A N 1
ATOM 709 C CA . SER A 1 90 ? 1.501 -0.314 17.625 1.00 75.50 90 SER A CA 1
ATOM 710 C C . SER A 1 90 ? 1.719 -1.443 16.620 1.00 75.50 90 SER A C 1
ATOM 712 O O . SER A 1 90 ? 2.782 -1.529 15.998 1.00 75.50 90 SER A O 1
ATOM 714 N N . TRP A 1 91 ? 0.703 -2.282 16.400 1.00 81.50 91 TRP A N 1
ATOM 715 C CA . TRP A 1 91 ? 0.796 -3.389 15.459 1.00 81.50 91 TRP A CA 1
ATOM 716 C C . TRP A 1 91 ? 0.933 -2.883 14.025 1.00 81.50 91 TRP A C 1
ATOM 718 O O . TRP A 1 91 ? 1.848 -3.303 13.324 1.00 81.50 91 TRP A O 1
ATOM 728 N N . THR A 1 92 ? 0.101 -1.938 13.579 1.00 82.81 92 THR A N 1
ATOM 729 C CA . THR A 1 92 ? 0.203 -1.412 12.204 1.00 82.81 92 THR A CA 1
ATOM 730 C C . THR A 1 92 ? 1.492 -0.629 11.970 1.00 82.81 92 THR A C 1
ATOM 732 O O . THR A 1 92 ? 2.140 -0.820 10.941 1.00 82.81 92 THR A O 1
ATOM 735 N N . GLY A 1 93 ? 1.928 0.176 12.940 1.00 81.38 93 GLY A N 1
ATOM 736 C CA . GLY A 1 93 ? 3.194 0.902 12.881 1.00 81.38 93 GLY A CA 1
ATOM 737 C C . GLY A 1 93 ? 4.409 -0.020 12.785 1.00 81.38 93 GLY A C 1
ATOM 738 O O . GLY A 1 93 ? 5.326 0.234 12.007 1.00 81.38 93 GLY A O 1
ATOM 739 N N . THR A 1 94 ? 4.417 -1.128 13.525 1.00 77.94 94 THR A N 1
ATOM 740 C CA . THR A 1 94 ? 5.538 -2.081 13.489 1.00 77.94 94 THR A CA 1
ATOM 741 C C . THR A 1 94 ? 5.497 -2.997 12.262 1.00 77.94 94 THR A C 1
ATOM 743 O O . THR A 1 94 ? 6.520 -3.191 11.607 1.00 77.94 94 THR A O 1
ATOM 746 N N . THR A 1 95 ? 4.330 -3.539 11.913 1.00 79.56 95 THR A N 1
ATOM 747 C CA . THR A 1 95 ? 4.191 -4.571 10.868 1.00 79.56 95 THR A CA 1
ATOM 748 C C . THR A 1 95 ? 4.078 -4.032 9.458 1.00 79.56 95 THR A C 1
ATOM 750 O O . THR A 1 95 ? 4.665 -4.597 8.542 1.00 79.56 95 THR A O 1
ATOM 753 N N . LEU A 1 96 ? 3.298 -2.972 9.260 1.00 86.44 96 LEU A N 1
ATOM 754 C CA . LEU A 1 96 ? 2.966 -2.476 7.930 1.00 86.44 96 LEU A CA 1
ATOM 755 C C . LEU A 1 96 ? 3.852 -1.306 7.523 1.00 86.44 96 LEU A C 1
ATOM 757 O O . LEU A 1 96 ? 3.955 -1.008 6.338 1.00 86.44 96 LEU A O 1
ATOM 761 N N . ILE A 1 97 ? 4.511 -0.652 8.478 1.00 86.62 97 ILE A N 1
ATOM 762 C CA . ILE A 1 97 ? 5.343 0.521 8.200 1.00 86.62 97 ILE A CA 1
ATOM 763 C C . ILE A 1 97 ? 6.798 0.209 8.475 1.00 86.62 97 ILE A C 1
ATOM 765 O O . ILE A 1 97 ? 7.592 0.199 7.540 1.00 86.62 97 ILE A O 1
ATOM 769 N N . LEU A 1 98 ? 7.150 -0.073 9.733 1.00 83.06 98 LEU A N 1
ATOM 770 C CA . LEU A 1 98 ? 8.544 -0.274 10.104 1.00 83.06 98 LEU A CA 1
ATOM 771 C C . LEU A 1 98 ? 9.135 -1.458 9.342 1.00 83.06 98 LEU A C 1
ATOM 773 O O . LEU A 1 98 ? 10.157 -1.289 8.699 1.00 83.06 98 LEU A O 1
ATOM 777 N N . LEU A 1 99 ? 8.484 -2.622 9.344 1.00 81.56 99 LEU A N 1
ATOM 778 C CA . LEU A 1 99 ? 9.010 -3.810 8.672 1.00 81.56 99 LEU A CA 1
ATOM 779 C C . LEU A 1 99 ? 9.241 -3.599 7.150 1.00 81.56 99 LEU A C 1
ATOM 781 O O . LEU A 1 99 ? 10.368 -3.841 6.715 1.00 81.56 99 LEU A O 1
ATOM 785 N N . PRO A 1 100 ? 8.284 -3.104 6.333 1.00 83.56 100 PRO A N 1
ATOM 786 C CA . PRO A 1 100 ? 8.524 -2.845 4.909 1.00 83.56 100 PRO A CA 1
ATOM 787 C C . PRO A 1 100 ? 9.519 -1.717 4.642 1.00 83.56 100 PRO A C 1
ATOM 789 O O . PRO A 1 100 ? 10.325 -1.832 3.720 1.00 83.56 100 PRO A O 1
ATOM 792 N N . LEU A 1 101 ? 9.502 -0.646 5.443 1.00 83.56 101 LEU A N 1
ATOM 793 C CA . LEU A 1 101 ? 10.475 0.448 5.351 1.00 83.56 101 LEU A CA 1
ATOM 794 C C . LEU A 1 101 ? 11.892 -0.090 5.553 1.00 83.56 101 LEU A C 1
ATOM 796 O O . LEU A 1 101 ? 12.800 0.203 4.787 1.00 83.56 101 LEU A O 1
ATOM 800 N N . LEU A 1 102 ? 12.059 -0.917 6.574 1.00 77.19 102 LEU A N 1
ATOM 801 C CA . LEU A 1 102 ? 13.334 -1.409 7.064 1.00 77.19 102 LEU A CA 1
ATOM 802 C C . LEU A 1 102 ? 13.865 -2.544 6.167 1.00 77.19 102 LEU A C 1
ATOM 804 O O . LEU A 1 102 ? 15.052 -2.572 5.849 1.00 77.19 102 LEU A O 1
ATOM 808 N N . ALA A 1 103 ? 12.971 -3.380 5.628 1.00 77.50 103 ALA A N 1
ATOM 809 C CA . ALA A 1 103 ? 13.271 -4.290 4.524 1.00 77.50 103 ALA A CA 1
ATOM 810 C C . ALA A 1 103 ? 13.739 -3.517 3.281 1.00 77.50 103 ALA A C 1
ATOM 812 O O . ALA A 1 103 ? 14.806 -3.805 2.743 1.00 77.50 103 ALA A O 1
ATOM 813 N N . SER A 1 104 ? 13.003 -2.479 2.873 1.00 77.19 104 SER A N 1
ATOM 814 C CA . SER A 1 104 ? 13.392 -1.619 1.748 1.00 77.19 104 SER A CA 1
ATOM 815 C C . SER A 1 104 ? 14.756 -0.965 1.997 1.00 77.19 104 SER A C 1
ATOM 817 O O . SER A 1 104 ? 15.585 -0.918 1.098 1.00 77.19 104 SER A O 1
ATOM 819 N N . MET A 1 105 ? 15.049 -0.541 3.231 1.00 74.81 105 MET A N 1
ATOM 820 C CA . MET A 1 105 ? 16.355 0.014 3.601 1.00 74.81 105 MET A CA 1
ATOM 821 C C . MET A 1 105 ? 17.513 -0.980 3.438 1.00 74.81 105 MET A C 1
ATOM 823 O O . MET A 1 105 ? 18.578 -0.577 2.971 1.00 74.81 105 MET A O 1
ATOM 827 N N . ILE A 1 106 ? 17.325 -2.264 3.771 1.00 71.06 106 ILE A N 1
ATOM 828 C CA . ILE A 1 106 ? 18.344 -3.297 3.507 1.00 71.06 106 ILE A CA 1
ATOM 829 C C . ILE A 1 106 ? 18.551 -3.464 2.004 1.00 71.06 106 ILE A C 1
ATOM 831 O O . ILE A 1 106 ? 19.691 -3.492 1.544 1.00 71.06 106 ILE A O 1
ATOM 835 N N . PHE A 1 107 ? 17.459 -3.615 1.252 1.00 68.25 107 PHE A N 1
ATOM 836 C CA . PHE A 1 107 ? 17.525 -4.046 -0.144 1.00 68.25 107 PHE A CA 1
ATOM 837 C C . PHE A 1 107 ? 17.941 -2.936 -1.104 1.00 68.25 107 PHE A C 1
ATOM 839 O O . PHE A 1 107 ? 18.639 -3.211 -2.078 1.00 68.25 107 PHE A O 1
ATOM 846 N N . LEU A 1 108 ? 17.539 -1.691 -0.839 1.00 66.44 108 LEU A N 1
ATOM 847 C CA . LEU A 1 108 ? 17.919 -0.558 -1.674 1.00 66.44 108 LEU A CA 1
ATOM 848 C C . LEU A 1 108 ? 19.347 -0.072 -1.360 1.00 66.44 108 LEU A C 1
ATOM 850 O O . LEU A 1 108 ? 19.966 0.502 -2.241 1.00 66.44 108 LEU A O 1
ATOM 854 N N . ASN A 1 109 ? 19.883 -0.328 -0.152 1.00 61.94 109 ASN A N 1
ATOM 855 C CA . ASN A 1 109 ? 21.292 -0.140 0.253 1.00 61.94 109 ASN A CA 1
ATOM 856 C C . ASN A 1 109 ? 21.971 1.179 -0.201 1.00 61.94 109 ASN A C 1
ATOM 858 O O . ASN A 1 109 ? 23.179 1.209 -0.446 1.00 61.94 109 ASN A O 1
ATOM 862 N N . GLU A 1 110 ?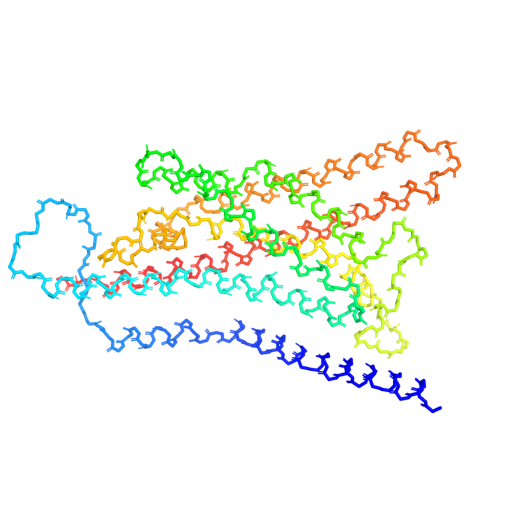 21.196 2.261 -0.295 1.00 62.75 110 GLU A N 1
ATOM 863 C CA . GLU A 1 110 ? 21.589 3.554 -0.857 1.00 62.75 110 GLU A CA 1
ATOM 864 C C . GLU A 1 110 ? 21.020 4.720 -0.028 1.00 62.75 110 GLU A C 1
ATOM 866 O O . GLU A 1 110 ? 19.947 4.638 0.567 1.00 62.75 110 GLU A O 1
ATOM 871 N N . VAL A 1 111 ? 21.721 5.859 -0.014 1.00 62.31 111 VAL A N 1
ATOM 872 C CA . VAL A 1 111 ? 21.311 7.086 0.713 1.00 62.31 111 VAL A CA 1
ATOM 873 C C . VAL A 1 111 ? 19.968 7.643 0.196 1.00 62.31 111 VAL A C 1
ATOM 875 O O . VAL A 1 111 ? 19.258 8.356 0.900 1.00 62.31 111 VAL A O 1
ATOM 878 N N . HIS A 1 112 ? 19.559 7.245 -1.006 1.00 62.34 112 HIS A N 1
ATOM 879 C CA . HIS A 1 112 ? 18.321 7.651 -1.676 1.00 62.34 112 HIS A CA 1
ATOM 880 C C . HIS A 1 112 ? 17.030 7.120 -1.018 1.00 62.34 112 HIS A C 1
ATOM 882 O O . HIS A 1 112 ? 15.935 7.430 -1.476 1.00 62.34 112 HIS A O 1
ATOM 888 N N . ILE A 1 113 ? 17.135 6.344 0.068 1.00 66.19 113 ILE A N 1
ATOM 889 C CA . ILE A 1 113 ? 15.992 5.731 0.768 1.00 66.19 113 ILE A CA 1
ATOM 890 C C . ILE A 1 113 ? 15.474 6.607 1.913 1.00 66.19 113 ILE A C 1
ATOM 892 O O . ILE A 1 113 ? 14.323 6.462 2.314 1.00 66.19 113 ILE A O 1
ATOM 896 N N . PHE A 1 114 ? 16.269 7.549 2.434 1.00 71.25 114 PHE A N 1
ATOM 897 C CA . PHE A 1 114 ? 15.819 8.449 3.509 1.00 71.25 114 PHE A CA 1
ATOM 898 C C . PHE A 1 114 ? 14.485 9.164 3.226 1.00 71.25 114 PHE A C 1
ATOM 900 O O . PHE A 1 114 ? 13.669 9.258 4.147 1.00 71.25 114 PHE A O 1
ATOM 907 N N . PRO A 1 115 ? 14.180 9.594 1.985 1.00 80.75 115 PRO A N 1
ATOM 908 C CA . PRO A 1 115 ? 12.884 10.183 1.670 1.00 80.75 115 PRO A CA 1
ATOM 909 C C . PRO A 1 115 ? 11.690 9.245 1.878 1.00 80.75 115 PRO A C 1
ATOM 911 O O . PRO A 1 115 ? 10.569 9.716 2.049 1.00 80.75 115 PRO A O 1
ATOM 914 N N . LEU A 1 116 ? 11.903 7.928 1.906 1.00 84.38 116 LEU A N 1
ATOM 915 C CA . LEU A 1 116 ? 10.848 6.937 2.101 1.00 84.38 116 LEU A CA 1
ATOM 916 C C . LEU A 1 116 ? 10.213 7.043 3.503 1.00 84.38 116 LEU A C 1
ATOM 918 O O . LEU A 1 116 ? 9.023 6.784 3.660 1.00 84.38 116 LEU A O 1
ATOM 922 N N . VAL A 1 117 ? 10.961 7.534 4.501 1.00 85.31 117 VAL A N 1
ATOM 923 C CA . VAL A 1 117 ? 10.450 7.847 5.853 1.00 85.31 117 VAL A CA 1
ATOM 924 C C . VAL A 1 117 ? 9.417 8.982 5.825 1.00 85.31 117 VAL A C 1
ATOM 926 O O . VAL A 1 117 ? 8.524 9.030 6.673 1.00 85.31 117 VAL A O 1
ATOM 929 N N . ALA A 1 118 ? 9.480 9.876 4.833 1.00 87.06 118 ALA A N 1
ATOM 930 C CA . ALA A 1 118 ? 8.514 10.962 4.701 1.00 87.06 118 ALA A CA 1
ATOM 931 C C . ALA A 1 118 ? 7.101 10.445 4.390 1.00 87.06 118 ALA A C 1
ATOM 933 O O . ALA A 1 118 ? 6.127 11.091 4.759 1.00 87.06 118 ALA A O 1
ATOM 934 N N . ILE A 1 119 ? 6.959 9.266 3.775 1.00 91.00 119 ILE A N 1
ATOM 935 C CA . ILE A 1 119 ? 5.655 8.692 3.415 1.00 91.00 119 ILE A CA 1
ATOM 936 C C . ILE A 1 119 ? 4.777 8.450 4.655 1.00 91.00 119 ILE A C 1
ATOM 938 O O . ILE A 1 119 ? 3.737 9.104 4.767 1.00 91.00 119 ILE A O 1
ATOM 942 N N . PRO A 1 120 ? 5.160 7.602 5.631 1.00 87.94 120 PRO A N 1
ATOM 943 C CA . PRO A 1 120 ? 4.338 7.389 6.819 1.00 87.94 120 PRO A CA 1
ATOM 944 C C . PRO A 1 120 ? 4.176 8.665 7.653 1.00 87.94 120 PRO A C 1
ATOM 946 O O . PRO A 1 120 ? 3.118 8.868 8.246 1.00 87.94 120 PRO A O 1
ATOM 949 N N . LEU A 1 121 ? 5.172 9.562 7.655 1.00 86.94 121 LEU A N 1
ATOM 950 C CA . LEU A 1 121 ? 5.066 10.856 8.329 1.00 86.94 121 LEU A CA 1
ATOM 951 C C . LEU A 1 121 ? 3.975 11.735 7.700 1.00 86.94 121 LEU A C 1
ATOM 953 O O . LEU A 1 121 ? 3.136 12.268 8.421 1.00 86.94 121 LEU A O 1
ATOM 957 N N . THR A 1 122 ? 3.934 11.848 6.370 1.00 89.25 122 THR A N 1
ATOM 958 C CA . THR A 1 122 ? 2.885 12.610 5.669 1.00 89.25 122 THR A CA 1
ATOM 959 C C . THR A 1 122 ? 1.501 12.012 5.897 1.00 89.25 122 THR A C 1
ATOM 961 O O . THR A 1 122 ? 0.545 12.756 6.099 1.00 89.25 122 THR A O 1
ATOM 964 N N . PHE A 1 123 ? 1.381 10.683 5.945 1.00 89.62 123 PHE A N 1
ATOM 965 C CA . PHE A 1 123 ? 0.116 10.009 6.245 1.00 89.62 123 PHE A CA 1
ATOM 966 C C . PHE A 1 123 ? -0.333 10.246 7.687 1.00 89.62 123 PHE A C 1
ATOM 968 O O . PHE A 1 123 ? -1.510 10.531 7.916 1.00 89.62 123 PHE A O 1
ATOM 975 N N . ALA A 1 124 ? 0.589 10.211 8.651 1.00 84.31 124 ALA A N 1
ATOM 976 C CA . ALA A 1 124 ? 0.300 10.579 10.032 1.00 84.31 124 ALA A CA 1
ATOM 977 C C . ALA A 1 124 ? -0.144 12.049 10.127 1.00 84.31 124 ALA A C 1
ATOM 979 O O . ALA A 1 124 ? -1.195 12.331 10.697 1.00 84.31 124 ALA A O 1
ATOM 980 N N . MET A 1 125 ? 0.589 12.980 9.505 1.00 84.88 125 MET A N 1
ATOM 981 C CA . MET A 1 125 ? 0.242 14.408 9.483 1.00 84.88 125 MET A CA 1
ATOM 982 C C . MET A 1 125 ? -1.125 14.672 8.843 1.00 84.88 125 MET A C 1
ATOM 984 O O . MET A 1 125 ? -1.920 15.426 9.397 1.00 84.88 125 MET A O 1
ATOM 988 N N . LEU A 1 126 ? -1.435 14.031 7.713 1.00 86.06 126 LEU A N 1
ATOM 989 C CA . LEU A 1 126 ? -2.733 14.170 7.054 1.00 86.06 126 LEU A CA 1
ATOM 990 C C . LEU A 1 126 ? -3.859 13.558 7.903 1.00 86.06 126 LEU A C 1
ATOM 992 O O . LEU A 1 126 ? -4.934 14.145 8.003 1.00 86.06 126 LEU A O 1
ATOM 996 N N . SER A 1 127 ? -3.599 12.439 8.585 1.00 81.12 127 SER A N 1
ATOM 997 C CA . SER A 1 127 ? -4.537 11.855 9.555 1.00 81.12 127 SER A CA 1
ATOM 998 C C . SER A 1 127 ? -4.815 12.811 10.717 1.00 81.12 127 SER A C 1
ATOM 1000 O O . SER A 1 127 ? -5.967 12.941 11.123 1.00 81.12 127 SER A O 1
ATOM 1002 N N . TYR A 1 128 ? -3.799 13.521 11.220 1.00 77.44 128 TYR A N 1
ATOM 1003 C CA . TYR A 1 128 ? -3.972 14.562 12.239 1.00 77.44 128 TYR A CA 1
ATOM 1004 C C . TYR A 1 128 ? -4.748 15.774 11.715 1.00 77.44 128 TYR A C 1
ATOM 1006 O O . TYR A 1 128 ? -5.650 16.259 12.391 1.00 77.44 128 TYR A O 1
ATOM 1014 N N . PHE A 1 129 ? -4.465 16.234 10.497 1.00 81.44 129 PHE A N 1
ATOM 1015 C CA . PHE A 1 129 ? -5.182 17.359 9.895 1.00 81.44 129 PHE A CA 1
ATOM 1016 C C . PHE A 1 129 ? -6.683 17.074 9.725 1.00 81.44 129 PHE A C 1
ATOM 1018 O O . PHE A 1 129 ? -7.524 17.918 10.035 1.00 81.44 129 PHE A O 1
ATOM 1025 N N . LEU A 1 130 ? -7.043 15.862 9.294 1.00 77.25 130 LEU A N 1
ATOM 1026 C CA . LEU A 1 130 ? -8.445 15.449 9.168 1.00 77.25 130 LEU A CA 1
ATOM 1027 C C . LEU A 1 130 ? -9.180 15.457 10.514 1.00 77.25 130 LEU A C 1
ATOM 1029 O O . LEU A 1 130 ? -10.368 15.778 10.548 1.00 77.25 130 LEU A O 1
ATOM 1033 N N . GLN A 1 131 ? -8.480 15.158 11.614 1.00 72.25 131 GLN A N 1
ATOM 1034 C CA . GLN A 1 131 ? -9.052 15.249 12.961 1.00 72.25 131 GLN A CA 1
ATOM 1035 C C . GLN A 1 131 ? -9.392 16.688 13.332 1.00 72.25 131 GLN A C 1
ATOM 1037 O O . GLN A 1 131 ? -10.443 16.935 13.914 1.00 72.25 131 GLN A O 1
ATOM 1042 N N . ASP A 1 132 ? -8.519 17.645 13.019 1.00 70.94 132 ASP A N 1
ATOM 1043 C CA . ASP A 1 132 ? -8.771 19.051 13.345 1.00 70.94 132 ASP A CA 1
ATOM 1044 C C . ASP A 1 132 ? -9.975 19.607 12.575 1.00 70.94 132 ASP A C 1
ATOM 1046 O O . ASP A 1 132 ? -10.754 20.374 13.139 1.00 70.94 132 ASP A O 1
ATOM 1050 N N . LEU A 1 133 ? -10.198 19.142 11.341 1.00 72.38 133 LEU A N 1
ATOM 1051 C CA . LEU A 1 133 ? -11.416 19.451 10.586 1.00 72.38 133 LEU A CA 1
ATOM 1052 C C . LEU A 1 133 ? -12.671 18.812 11.201 1.00 72.38 133 LEU A C 1
ATOM 1054 O O . LEU A 1 133 ? -13.725 19.443 11.231 1.00 72.38 133 LEU A O 1
ATOM 1058 N N . ALA A 1 134 ? -12.572 17.580 11.707 1.00 65.88 134 ALA A N 1
ATOM 1059 C CA . ALA A 1 134 ? -13.705 16.880 12.315 1.00 65.88 134 ALA A CA 1
ATOM 1060 C C . ALA A 1 134 ? -14.156 17.511 13.649 1.00 65.88 134 ALA A C 1
ATOM 1062 O O . ALA A 1 134 ? -15.346 17.504 13.960 1.00 65.88 134 ALA A O 1
ATOM 1063 N N . LYS A 1 135 ? -13.227 18.106 14.416 1.00 63.72 135 LYS A N 1
ATOM 1064 C CA . LYS A 1 135 ? -13.498 18.748 15.721 1.00 63.72 135 LYS A CA 1
ATOM 1065 C C . LYS A 1 135 ? -14.366 20.002 15.653 1.00 63.72 135 LYS A C 1
ATOM 1067 O O . LYS A 1 135 ? -14.949 20.381 16.661 1.00 63.72 135 LYS A O 1
ATOM 1072 N N . GLN A 1 136 ? -14.456 20.667 14.504 1.00 61.03 136 GLN A N 1
ATOM 1073 C CA . GLN A 1 136 ? -15.197 21.930 14.379 1.00 61.03 136 GLN A CA 1
ATOM 1074 C C . GLN A 1 136 ? -16.729 21.749 14.390 1.00 61.03 136 GLN A C 1
ATOM 1076 O O . GLN A 1 136 ? -17.470 22.723 14.287 1.00 61.03 136 GLN A O 1
ATOM 1081 N N . ALA A 1 137 ? -17.221 20.515 14.522 1.00 56.72 137 ALA A N 1
ATOM 1082 C CA . ALA A 1 137 ? -18.623 20.163 14.369 1.00 56.72 137 ALA A CA 1
ATOM 1083 C C . ALA A 1 137 ? -19.209 19.601 15.686 1.00 56.72 137 ALA A C 1
ATOM 1085 O O . ALA A 1 137 ? -18.906 18.476 16.070 1.00 56.72 137 ALA A O 1
ATOM 1086 N N . ASN A 1 138 ? -20.080 20.360 16.367 1.00 54.47 138 ASN A N 1
ATOM 1087 C CA . ASN A 1 138 ? -20.803 19.921 17.577 1.00 54.47 138 ASN A CA 1
ATOM 1088 C C . ASN A 1 138 ? -21.887 18.876 17.230 1.00 54.47 138 ASN A C 1
ATOM 1090 O O . ASN A 1 138 ? -22.950 19.259 16.742 1.00 54.47 138 ASN A O 1
ATOM 1094 N N . TYR A 1 139 ? -21.648 17.580 17.472 1.00 57.84 139 TYR A N 1
ATOM 1095 C CA . TYR A 1 139 ? -22.614 16.497 17.195 1.00 57.84 139 TYR A CA 1
ATOM 1096 C C . TYR A 1 139 ? -22.502 15.313 18.183 1.00 57.84 139 TYR A C 1
ATOM 1098 O O . TYR A 1 139 ? -21.530 15.208 18.927 1.00 57.84 139 TYR A O 1
ATOM 1106 N N . ASN A 1 140 ? -23.507 14.422 18.167 1.00 59.19 140 ASN A N 1
ATOM 1107 C CA . ASN A 1 140 ? -23.627 13.221 19.013 1.00 59.19 140 ASN A CA 1
ATOM 1108 C C . ASN A 1 140 ? -22.503 12.182 18.781 1.00 59.19 140 ASN A C 1
ATOM 1110 O O . ASN A 1 140 ? -22.021 12.022 17.660 1.00 59.19 140 ASN A O 1
ATOM 1114 N N . GLU A 1 141 ? -22.138 11.428 19.829 1.00 56.03 141 GLU A N 1
ATOM 1115 C CA . GLU A 1 141 ? -20.977 10.513 19.861 1.00 56.03 141 GLU A CA 1
ATOM 1116 C C . GLU A 1 141 ? -21.078 9.283 18.930 1.00 56.03 141 GLU A C 1
ATOM 1118 O O . GLU A 1 141 ? -20.074 8.890 18.338 1.00 56.03 141 GLU A O 1
ATOM 1123 N N . ASP A 1 142 ? -22.263 8.698 18.730 1.00 56.19 142 ASP A N 1
ATOM 1124 C CA . ASP A 1 142 ? -22.419 7.500 17.878 1.00 56.19 142 ASP A CA 1
ATOM 1125 C C . ASP A 1 142 ? -22.320 7.822 16.372 1.00 56.19 142 ASP A C 1
ATOM 1127 O O . ASP A 1 142 ? -21.721 7.076 15.592 1.00 56.19 142 ASP A O 1
ATOM 1131 N N . ASP A 1 143 ? -22.823 8.989 15.958 1.00 65.56 143 ASP A N 1
ATOM 1132 C CA . ASP A 1 143 ? -22.663 9.506 14.590 1.00 65.56 143 ASP A CA 1
ATOM 1133 C C . ASP A 1 143 ? -21.220 9.944 14.304 1.00 65.56 143 ASP A C 1
ATOM 1135 O O . ASP A 1 143 ? -20.777 9.988 13.148 1.00 65.56 143 ASP A O 1
ATOM 1139 N N . LEU A 1 144 ? -20.470 10.266 15.360 1.00 69.25 144 LEU A N 1
ATOM 1140 C CA . LEU A 1 144 ? -19.119 10.790 15.269 1.00 69.25 144 LEU A CA 1
ATOM 1141 C C . LEU A 1 144 ? -18.181 9.758 14.639 1.00 69.25 144 LEU A C 1
ATOM 1143 O O . LEU A 1 144 ? -17.461 10.074 13.693 1.00 69.25 144 LEU A O 1
ATOM 1147 N N . LEU A 1 145 ? -18.207 8.508 15.099 1.00 71.94 145 LEU A N 1
ATOM 1148 C CA . LEU A 1 145 ? -17.353 7.442 14.570 1.00 71.94 145 LEU A CA 1
ATOM 1149 C C . LEU A 1 145 ? -17.642 7.141 13.091 1.00 71.94 145 LEU A C 1
ATOM 1151 O O . LEU A 1 145 ? -16.715 7.059 12.282 1.00 71.94 145 LEU A O 1
ATOM 1155 N N . ALA A 1 146 ? -18.916 7.006 12.713 1.00 74.94 146 ALA A N 1
ATOM 1156 C CA . ALA A 1 146 ? -19.302 6.734 11.329 1.00 74.94 146 ALA A CA 1
ATOM 1157 C C . ALA A 1 146 ? -18.843 7.859 10.383 1.00 74.94 146 ALA A C 1
ATOM 1159 O O . ALA A 1 146 ? -18.364 7.594 9.276 1.00 74.94 146 ALA A O 1
ATOM 1160 N N . ARG A 1 147 ? -18.923 9.121 10.826 1.00 75.75 147 ARG A N 1
ATOM 1161 C CA . ARG A 1 147 ? -18.378 10.268 10.084 1.00 75.75 147 ARG A CA 1
ATOM 1162 C C . ARG A 1 147 ? -16.859 10.221 9.973 1.00 75.75 147 ARG A C 1
ATOM 1164 O O . ARG A 1 147 ? -16.354 10.412 8.869 1.00 75.75 147 ARG A O 1
ATOM 1171 N N . HIS A 1 148 ? -16.143 9.906 11.051 1.00 76.56 148 HIS A N 1
ATOM 1172 C CA . HIS A 1 148 ? -14.685 9.764 11.013 1.00 76.56 148 HIS A CA 1
ATOM 1173 C C . HIS A 1 148 ? -14.244 8.687 10.022 1.00 76.56 148 HIS A C 1
ATOM 1175 O O . HIS A 1 148 ? -13.385 8.944 9.184 1.00 76.56 148 HIS A O 1
ATOM 1181 N N . LEU A 1 149 ? -14.886 7.516 10.037 1.00 82.06 149 LEU A N 1
ATOM 1182 C CA . LEU A 1 149 ? -14.618 6.441 9.078 1.00 82.06 149 LEU A CA 1
ATOM 1183 C C . LEU A 1 149 ? -14.923 6.865 7.630 1.00 82.06 149 LEU A C 1
ATOM 1185 O O . LEU A 1 149 ? -14.177 6.537 6.703 1.00 82.06 149 LEU A O 1
ATOM 1189 N N . ASN A 1 150 ? -15.995 7.631 7.413 1.00 84.62 150 ASN A N 1
ATOM 1190 C CA . ASN A 1 150 ? -16.332 8.181 6.098 1.00 84.62 150 ASN A CA 1
ATOM 1191 C C . ASN A 1 150 ? -15.314 9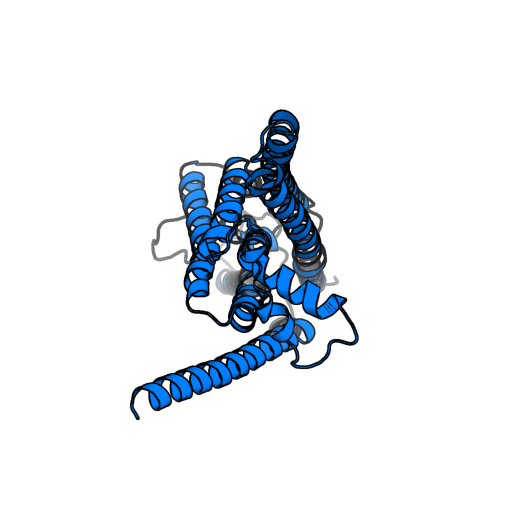.230 5.619 1.00 84.62 150 ASN A C 1
ATOM 1193 O O . ASN A 1 150 ? -14.971 9.249 4.436 1.00 84.62 150 ASN A O 1
ATOM 1197 N N . GLN A 1 151 ? -14.820 10.078 6.521 1.00 84.88 151 GLN A N 1
ATOM 1198 C CA . GLN A 1 151 ? -13.828 11.105 6.216 1.00 84.88 151 GLN A CA 1
ATOM 1199 C C . GLN A 1 151 ? -12.452 10.486 5.960 1.00 84.88 151 GLN A C 1
ATOM 1201 O O . GLN A 1 151 ? -11.835 10.815 4.951 1.00 84.88 151 GLN A O 1
ATOM 1206 N N . ALA A 1 152 ? -12.023 9.533 6.792 1.00 86.00 152 ALA A N 1
ATOM 1207 C CA . ALA A 1 152 ? -10.789 8.758 6.648 1.00 86.00 152 ALA A CA 1
ATOM 1208 C C . ALA A 1 152 ? -10.738 7.922 5.360 1.00 86.00 152 ALA A C 1
ATOM 1210 O O . ALA A 1 152 ? -9.666 7.649 4.828 1.00 86.00 152 ALA A O 1
ATOM 1211 N N . SER A 1 153 ? -11.899 7.528 4.836 1.00 90.50 153 SER A N 1
ATOM 1212 C CA . SER A 1 153 ? -12.002 6.794 3.573 1.00 90.50 153 SER A CA 1
ATOM 1213 C C . SER A 1 153 ? -12.284 7.690 2.366 1.00 90.50 153 SER A C 1
ATOM 1215 O O . SER A 1 153 ? -12.527 7.164 1.283 1.00 90.50 153 SER A O 1
ATOM 1217 N N . SER A 1 154 ? -12.303 9.018 2.518 1.00 91.44 154 SER A N 1
ATOM 1218 C CA . SER A 1 154 ? -12.746 9.974 1.491 1.00 91.44 154 SER A CA 1
ATOM 1219 C C . SER A 1 154 ? -11.924 9.951 0.189 1.00 91.44 154 SER A C 1
ATOM 1221 O O . SER A 1 154 ? -10.786 9.483 0.140 1.00 91.44 154 SER A O 1
ATOM 1223 N N . TRP A 1 155 ? -12.506 10.469 -0.901 1.00 93.38 155 TRP A N 1
ATOM 1224 C CA . TRP A 1 155 ? -11.836 10.539 -2.208 1.00 93.38 155 TRP A CA 1
ATOM 1225 C C . TRP A 1 155 ? -10.592 11.428 -2.183 1.00 93.38 155 TRP A C 1
ATOM 1227 O O . TRP A 1 155 ? -9.618 11.125 -2.859 1.00 93.38 155 TRP A O 1
ATOM 1237 N N . GLN A 1 156 ? -10.601 12.494 -1.383 1.00 92.12 156 GLN A N 1
ATOM 1238 C CA . GLN A 1 156 ? -9.476 13.414 -1.235 1.00 92.12 156 GLN A CA 1
ATOM 1239 C C . GLN A 1 156 ? -8.234 12.681 -0.728 1.00 92.12 156 GLN A C 1
ATOM 1241 O O . GLN A 1 156 ? -7.149 12.859 -1.276 1.00 92.12 156 GLN A O 1
ATOM 1246 N N . ILE A 1 157 ? -8.409 11.810 0.270 1.00 91.94 157 ILE A N 1
ATOM 1247 C CA . ILE A 1 157 ? -7.329 10.986 0.819 1.00 91.94 157 ILE A CA 1
ATOM 1248 C C . ILE A 1 157 ? -6.846 10.000 -0.235 1.00 91.94 157 ILE A C 1
ATOM 1250 O O . ILE A 1 157 ? -5.651 9.929 -0.487 1.00 91.94 157 ILE A O 1
ATOM 1254 N N . ALA A 1 158 ? -7.759 9.301 -0.914 1.00 94.81 158 ALA A N 1
ATOM 1255 C CA . ALA A 1 158 ? -7.390 8.358 -1.966 1.00 94.81 158 ALA A CA 1
ATOM 1256 C C . ALA A 1 158 ? -6.601 9.019 -3.113 1.00 94.81 158 ALA A C 1
ATOM 1258 O O . ALA A 1 158 ? -5.606 8.459 -3.575 1.00 94.81 158 ALA A O 1
ATOM 1259 N N . ILE A 1 159 ? -7.003 10.222 -3.536 1.00 95.19 159 ILE A N 1
ATOM 1260 C CA . ILE A 1 159 ? -6.302 11.009 -4.558 1.00 95.19 159 ILE A CA 1
ATOM 1261 C C . ILE A 1 159 ? -4.929 11.447 -4.041 1.00 95.19 159 ILE A C 1
ATOM 1263 O O . ILE A 1 159 ? -3.934 11.245 -4.732 1.00 95.19 159 ILE A O 1
ATOM 1267 N N . ALA A 1 160 ? -4.849 11.994 -2.823 1.00 93.62 160 ALA A N 1
ATOM 1268 C CA . ALA A 1 160 ? -3.583 12.402 -2.215 1.00 93.62 160 ALA A CA 1
ATOM 1269 C C . ALA A 1 160 ? -2.612 11.219 -2.081 1.00 93.62 160 ALA A C 1
ATOM 1271 O O . ALA A 1 160 ? -1.442 11.337 -2.440 1.00 93.62 160 ALA A O 1
ATOM 1272 N N . SER A 1 161 ? -3.101 10.055 -1.648 1.00 94.94 161 SER A N 1
ATOM 1273 C CA . SER A 1 161 ? -2.326 8.817 -1.589 1.00 94.94 161 SER A CA 1
ATOM 1274 C C . SER A 1 161 ? -1.886 8.345 -2.975 1.00 94.94 161 SER A C 1
ATOM 1276 O O . SER A 1 161 ? -0.746 7.922 -3.124 1.00 94.94 161 SER A O 1
ATOM 1278 N N . GLY A 1 162 ? -2.742 8.437 -3.999 1.00 95.25 162 GLY A N 1
ATOM 1279 C CA . GLY A 1 162 ? -2.389 8.085 -5.381 1.00 95.25 162 GLY A CA 1
ATOM 1280 C C . GLY A 1 162 ? -1.311 8.998 -5.978 1.00 95.25 162 GLY A C 1
ATOM 1281 O O . GLY A 1 162 ? -0.399 8.530 -6.660 1.00 95.25 162 GLY A O 1
ATOM 1282 N N . LEU A 1 163 ? -1.366 10.297 -5.676 1.00 94.62 163 LEU A N 1
ATOM 1283 C CA . LEU A 1 163 ? -0.331 11.255 -6.068 1.00 94.62 163 LEU A CA 1
ATOM 1284 C C . LEU A 1 163 ? 0.981 11.008 -5.318 1.00 94.62 163 LEU A C 1
ATOM 1286 O O . LEU A 1 163 ? 2.043 11.016 -5.943 1.00 94.62 163 LEU A O 1
ATOM 1290 N N . LEU A 1 164 ? 0.913 10.744 -4.008 1.00 94.69 164 LEU A N 1
ATOM 1291 C CA . LEU A 1 164 ? 2.088 10.411 -3.204 1.00 94.69 164 LEU A CA 1
ATOM 1292 C C . LEU A 1 164 ? 2.743 9.113 -3.681 1.00 94.69 164 LEU A C 1
ATOM 1294 O O . LEU A 1 164 ? 3.963 9.043 -3.753 1.00 94.69 164 LEU A O 1
ATOM 1298 N N . ASP A 1 165 ? 1.952 8.109 -4.053 1.00 94.75 165 ASP A N 1
ATOM 1299 C CA . ASP A 1 165 ? 2.444 6.870 -4.649 1.00 94.75 165 ASP A CA 1
ATOM 1300 C C . ASP A 1 165 ? 3.224 7.130 -5.948 1.00 94.75 165 ASP A C 1
ATOM 1302 O O . ASP A 1 165 ? 4.365 6.683 -6.066 1.00 94.75 165 ASP A O 1
ATOM 1306 N N . ASN A 1 166 ? 2.686 7.919 -6.883 1.00 93.19 166 ASN A N 1
ATOM 1307 C CA . ASN A 1 166 ? 3.405 8.258 -8.117 1.00 93.19 166 ASN A CA 1
ATOM 1308 C C . ASN A 1 166 ? 4.682 9.070 -7.829 1.00 93.19 166 ASN A C 1
ATOM 1310 O O . ASN A 1 166 ? 5.712 8.841 -8.459 1.00 93.19 166 ASN A O 1
ATOM 1314 N N . LEU A 1 167 ? 4.643 9.981 -6.850 1.00 93.19 167 LEU A N 1
ATOM 1315 C CA . LEU A 1 167 ? 5.824 10.724 -6.405 1.00 93.19 167 LEU A CA 1
ATOM 1316 C C . LEU A 1 167 ? 6.872 9.798 -5.768 1.00 93.19 167 LEU A C 1
ATOM 1318 O O . LEU A 1 167 ? 8.061 9.949 -6.036 1.00 93.19 167 LEU A O 1
ATOM 1322 N N . SER A 1 168 ? 6.448 8.811 -4.975 1.00 92.06 168 SER A N 1
ATOM 1323 C CA . SER A 1 168 ? 7.337 7.905 -4.236 1.00 92.06 168 SER A CA 1
ATOM 1324 C C . SER A 1 168 ? 8.282 7.114 -5.147 1.00 92.06 168 SER A C 1
ATOM 1326 O O . SER A 1 168 ? 9.435 6.874 -4.783 1.00 92.06 168 SER A O 1
ATOM 1328 N N . PHE A 1 169 ? 7.831 6.783 -6.362 1.00 91.19 169 PHE A N 1
ATOM 1329 C CA . PHE A 1 169 ? 8.662 6.145 -7.381 1.00 91.19 169 PHE A CA 1
ATOM 1330 C C . PHE A 1 169 ? 9.870 7.017 -7.753 1.00 91.19 169 PHE A C 1
ATOM 1332 O O . PHE A 1 169 ? 10.989 6.530 -7.845 1.00 91.19 169 PHE A O 1
ATOM 1339 N N . TYR A 1 170 ? 9.672 8.327 -7.894 1.00 90.25 170 TYR A N 1
ATOM 1340 C CA . TYR A 1 170 ? 10.746 9.255 -8.249 1.00 90.25 170 TYR A CA 1
ATOM 1341 C C . TYR A 1 170 ? 11.583 9.698 -7.049 1.00 90.25 170 TYR A C 1
ATOM 1343 O O . TYR A 1 170 ? 12.776 9.945 -7.201 1.00 90.25 170 TYR A O 1
ATOM 1351 N N . MET A 1 171 ? 10.998 9.752 -5.847 1.00 87.81 171 MET A N 1
ATOM 1352 C CA . MET A 1 171 ? 11.732 10.080 -4.614 1.00 87.81 171 MET A CA 1
ATOM 1353 C C . MET A 1 171 ? 12.860 9.084 -4.320 1.00 87.81 171 MET A C 1
ATOM 1355 O O . MET A 1 171 ? 13.841 9.446 -3.681 1.00 87.81 171 MET A O 1
ATOM 1359 N N . THR A 1 172 ? 12.728 7.846 -4.798 1.00 84.75 172 THR A N 1
ATOM 1360 C CA . THR A 1 172 ? 13.751 6.797 -4.673 1.00 84.75 172 THR A CA 1
ATOM 1361 C C . THR A 1 172 ? 14.809 6.848 -5.784 1.00 84.75 172 THR A C 1
ATOM 1363 O O . THR A 1 172 ? 15.699 6.007 -5.814 1.00 84.75 172 THR A O 1
ATOM 1366 N N . GLY A 1 173 ? 14.748 7.838 -6.683 1.00 85.38 173 GLY A N 1
ATOM 1367 C CA . GLY A 1 173 ? 15.719 8.041 -7.763 1.00 85.38 173 GLY A CA 1
ATOM 1368 C C . GLY A 1 173 ? 15.453 7.225 -9.030 1.00 85.38 173 GLY A C 1
ATOM 1369 O O . GLY A 1 173 ? 16.220 7.324 -9.988 1.00 85.38 173 GLY A O 1
ATOM 1370 N N . HIS A 1 174 ? 14.368 6.447 -9.075 1.00 88.88 174 HIS A N 1
ATOM 1371 C CA . HIS A 1 174 ? 14.034 5.646 -10.247 1.00 88.88 174 HIS A CA 1
ATOM 1372 C C . HIS A 1 174 ? 13.524 6.498 -11.409 1.00 88.88 174 HIS A C 1
ATOM 1374 O O . HIS A 1 174 ? 12.881 7.538 -11.246 1.00 88.88 174 HIS A O 1
ATOM 1380 N N . GLN A 1 175 ? 13.771 6.003 -12.617 1.00 90.81 175 GLN A N 1
ATOM 1381 C CA . GLN A 1 175 ? 13.268 6.577 -13.857 1.00 90.81 175 GLN A CA 1
ATOM 1382 C C . GLN A 1 175 ? 12.491 5.513 -14.623 1.00 90.81 175 G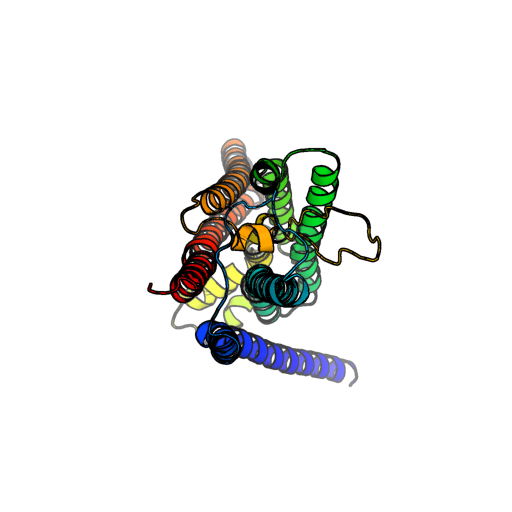LN A C 1
ATOM 1384 O O . GLN A 1 175 ? 12.810 4.328 -14.562 1.00 90.81 175 GLN A O 1
ATOM 1389 N N . THR A 1 176 ? 11.480 5.922 -15.388 1.00 91.88 176 THR A N 1
ATOM 1390 C CA . THR A 1 176 ? 10.714 4.994 -16.229 1.00 91.88 176 THR A CA 1
ATOM 1391 C C . THR A 1 176 ? 11.450 4.693 -17.534 1.00 91.88 176 THR A C 1
ATOM 1393 O O . THR A 1 176 ? 10.951 4.986 -18.620 1.00 91.88 176 THR A O 1
ATOM 1396 N N . THR A 1 177 ? 12.660 4.146 -17.429 1.00 91.75 177 THR A N 1
ATOM 1397 C CA . THR A 1 177 ? 13.512 3.730 -18.549 1.00 91.75 177 THR A CA 1
ATOM 1398 C C . THR A 1 177 ? 14.023 2.313 -18.297 1.00 91.75 177 THR A C 1
ATOM 1400 O O . THR A 1 177 ? 14.243 1.916 -17.158 1.00 91.75 177 THR A O 1
ATOM 1403 N N . ILE A 1 178 ? 14.215 1.523 -19.357 1.00 89.75 178 ILE A N 1
ATOM 1404 C CA . ILE A 1 178 ? 14.659 0.120 -19.224 1.00 89.75 178 ILE A CA 1
ATOM 1405 C C . ILE A 1 178 ? 16.093 0.043 -18.674 1.00 89.75 178 ILE A C 1
ATOM 1407 O O . ILE A 1 178 ? 16.422 -0.856 -17.907 1.00 89.75 178 ILE A O 1
ATOM 1411 N N . VAL A 1 179 ? 16.939 1.013 -19.031 1.00 90.81 179 VAL A N 1
ATOM 1412 C CA . VAL A 1 179 ? 18.327 1.102 -18.547 1.00 90.81 179 VAL A CA 1
ATOM 1413 C C . VAL A 1 179 ? 18.384 1.499 -17.068 1.00 90.81 179 VAL A C 1
ATOM 1415 O O . VAL A 1 179 ? 19.315 1.115 -16.375 1.00 90.81 179 VAL A O 1
ATOM 1418 N N . GLY A 1 180 ? 17.376 2.224 -16.570 1.00 87.81 180 GLY A N 1
ATOM 1419 C CA . GLY A 1 180 ? 17.279 2.643 -15.171 1.00 87.81 180 GLY A CA 1
ATOM 1420 C C . GLY A 1 180 ? 16.787 1.559 -14.208 1.00 87.81 180 GLY A C 1
ATOM 1421 O O . GLY A 1 180 ? 16.532 1.868 -13.047 1.00 87.81 180 GLY A O 1
ATOM 1422 N N . ILE A 1 181 ? 16.611 0.314 -14.665 1.00 90.88 181 ILE A N 1
ATOM 1423 C CA . ILE A 1 181 ? 16.235 -0.802 -13.790 1.00 90.88 181 ILE A CA 1
ATOM 1424 C C . ILE A 1 181 ? 17.441 -1.159 -12.901 1.00 90.88 181 ILE A C 1
ATOM 1426 O O . ILE A 1 181 ? 18.519 -1.434 -13.435 1.00 90.88 181 ILE A O 1
ATOM 1430 N N . PRO A 1 182 ? 17.281 -1.198 -11.564 1.00 88.69 182 PRO A N 1
ATOM 1431 C CA . PRO A 1 182 ? 18.367 -1.502 -10.637 1.00 88.69 182 PRO A CA 1
ATOM 1432 C C . PRO A 1 182 ? 18.648 -3.012 -10.610 1.00 88.69 182 PRO A C 1
ATOM 1434 O O . PRO A 1 182 ? 18.260 -3.721 -9.683 1.00 88.69 182 PRO A O 1
ATOM 1437 N N . TRP A 1 183 ? 19.319 -3.525 -11.644 1.00 88.06 183 TRP A N 1
ATOM 1438 C CA . TRP A 1 183 ? 19.646 -4.952 -11.760 1.00 88.06 183 TRP A CA 1
ATOM 1439 C C . TRP A 1 183 ? 20.517 -5.468 -10.611 1.00 88.06 183 TRP A C 1
ATOM 1441 O O . TRP A 1 183 ? 20.415 -6.638 -10.257 1.00 88.06 183 TRP A O 1
ATOM 1451 N N . ASP A 1 184 ? 21.288 -4.598 -9.959 1.00 84.62 184 ASP A N 1
ATOM 1452 C CA . ASP A 1 184 ? 22.081 -4.945 -8.775 1.00 84.62 184 ASP A CA 1
ATOM 1453 C C . ASP A 1 184 ? 21.213 -5.477 -7.620 1.00 84.62 184 ASP A C 1
ATOM 1455 O O . ASP A 1 184 ? 21.658 -6.318 -6.836 1.00 84.62 184 ASP A O 1
ATOM 1459 N N . ALA A 1 185 ? 19.940 -5.065 -7.551 1.00 84.81 185 ALA A N 1
ATOM 1460 C CA . ALA A 1 185 ? 18.985 -5.556 -6.560 1.00 84.81 185 ALA A CA 1
ATOM 1461 C C . ALA A 1 185 ? 18.717 -7.065 -6.686 1.00 84.81 185 ALA A C 1
ATOM 1463 O O . ALA A 1 185 ? 18.409 -7.721 -5.692 1.00 84.81 185 ALA A O 1
ATOM 1464 N N . ALA A 1 186 ? 18.878 -7.636 -7.883 1.00 86.12 186 ALA A N 1
ATOM 1465 C CA . ALA A 1 186 ? 18.718 -9.067 -8.140 1.00 86.12 186 ALA A CA 1
ATOM 1466 C C . ALA A 1 186 ? 19.691 -9.922 -7.303 1.00 86.12 186 ALA A C 1
ATOM 1468 O O . ALA A 1 186 ? 19.350 -11.026 -6.878 1.00 86.12 186 ALA A O 1
ATOM 1469 N N . TYR A 1 187 ? 20.872 -9.370 -7.011 1.00 83.56 187 TYR A N 1
ATOM 1470 C CA . TYR A 1 187 ? 21.956 -10.021 -6.274 1.00 83.56 187 TYR A CA 1
ATOM 1471 C C . TYR A 1 187 ? 21.972 -9.667 -4.781 1.00 83.56 187 TYR A C 1
ATOM 1473 O O . TYR A 1 187 ? 22.857 -10.114 -4.052 1.00 83.56 187 TYR A O 1
ATOM 1481 N N . ALA A 1 188 ? 21.001 -8.879 -4.303 1.00 77.19 188 ALA A N 1
ATOM 1482 C CA . ALA A 1 188 ? 20.959 -8.432 -2.912 1.00 77.19 188 ALA A CA 1
ATOM 1483 C C . ALA A 1 188 ? 20.748 -9.591 -1.921 1.00 77.19 188 ALA A C 1
ATOM 1485 O O . ALA A 1 188 ? 21.266 -9.547 -0.806 1.00 77.19 188 ALA A O 1
ATOM 1486 N N . ALA A 1 189 ? 19.995 -10.623 -2.318 1.00 70.00 189 ALA A N 1
ATOM 1487 C CA . ALA A 1 189 ? 19.697 -11.775 -1.466 1.00 70.00 189 ALA A CA 1
ATOM 1488 C C . ALA A 1 189 ? 20.805 -12.842 -1.488 1.00 70.00 189 ALA A C 1
ATOM 1490 O O . ALA A 1 189 ? 21.144 -13.396 -0.444 1.00 70.00 189 ALA A O 1
ATOM 1491 N N . TYR A 1 190 ? 21.365 -13.142 -2.662 1.00 75.12 190 TYR A N 1
ATOM 1492 C CA . TYR A 1 190 ? 22.515 -14.034 -2.805 1.00 75.12 190 TYR A CA 1
ATOM 1493 C C . TYR A 1 190 ? 23.302 -13.703 -4.077 1.00 75.12 190 TYR A C 1
ATOM 1495 O O . TYR A 1 190 ? 22.721 -13.374 -5.113 1.00 75.12 190 TYR A O 1
ATOM 1503 N N . SER A 1 191 ? 24.628 -13.804 -3.996 1.00 76.00 191 SER A N 1
ATOM 1504 C CA . SER A 1 191 ? 25.539 -13.592 -5.121 1.00 76.00 191 SER A CA 1
ATOM 1505 C C . SER A 1 191 ? 25.858 -14.913 -5.831 1.00 76.00 191 SER A C 1
ATOM 1507 O O . SER A 1 191 ? 25.980 -15.958 -5.193 1.00 76.00 191 SER A O 1
ATOM 1509 N N . GLY A 1 192 ? 25.998 -14.879 -7.161 1.00 77.75 192 GLY A N 1
ATOM 1510 C CA . GLY A 1 192 ? 26.398 -16.036 -7.972 1.00 77.75 192 GLY A CA 1
ATOM 1511 C C . GLY A 1 192 ? 25.522 -16.268 -9.203 1.00 77.75 192 GLY A C 1
ATOM 1512 O O . GLY A 1 192 ? 24.728 -15.415 -9.596 1.00 77.75 192 GLY A O 1
ATOM 1513 N N . ILE A 1 193 ? 25.686 -17.437 -9.828 1.00 78.94 193 ILE A N 1
ATOM 1514 C CA . ILE A 1 193 ? 24.870 -17.856 -10.972 1.00 78.94 193 ILE A CA 1
ATOM 1515 C C . ILE A 1 193 ? 23.491 -18.262 -10.452 1.00 78.94 193 ILE A C 1
ATOM 1517 O O . ILE A 1 193 ? 23.355 -19.212 -9.680 1.00 78.94 193 ILE A O 1
ATOM 1521 N N . HIS A 1 194 ? 22.462 -17.536 -10.877 1.00 79.06 194 HIS A N 1
ATOM 1522 C CA . HIS A 1 194 ? 21.088 -17.831 -10.501 1.00 79.06 194 HIS A CA 1
ATOM 1523 C C . HIS A 1 194 ? 20.577 -19.054 -11.264 1.00 79.06 194 HIS A C 1
ATOM 1525 O O . HIS A 1 194 ? 20.369 -18.995 -12.473 1.00 79.06 194 HIS A O 1
ATOM 1531 N N . THR A 1 195 ? 20.328 -20.154 -10.554 1.00 79.06 195 THR A N 1
ATOM 1532 C CA . THR A 1 195 ? 19.623 -21.324 -11.108 1.00 79.06 195 THR A CA 1
ATOM 1533 C C . THR A 1 195 ? 18.117 -21.078 -11.228 1.00 79.06 195 THR A C 1
ATOM 1535 O O . THR A 1 195 ? 17.443 -21.718 -12.030 1.00 79.06 195 THR A O 1
ATOM 1538 N N . THR A 1 196 ? 17.580 -20.136 -10.445 1.00 84.19 196 THR A N 1
ATOM 1539 C CA . THR A 1 196 ? 16.166 -19.746 -10.448 1.00 84.19 196 THR A CA 1
ATOM 1540 C C . THR A 1 196 ? 16.014 -18.231 -10.590 1.00 84.19 196 THR A C 1
ATOM 1542 O O . THR A 1 196 ? 16.701 -17.462 -9.920 1.00 84.19 196 THR A O 1
ATOM 1545 N N . HIS A 1 197 ? 15.092 -17.791 -11.453 1.00 86.44 197 HIS A N 1
ATOM 1546 C CA . HIS A 1 197 ? 14.914 -16.368 -11.786 1.00 86.44 197 HIS A CA 1
ATOM 1547 C C . HIS A 1 197 ? 13.795 -15.662 -11.007 1.00 86.44 197 HIS A C 1
ATOM 1549 O O . HIS A 1 197 ? 13.726 -14.436 -11.025 1.00 86.44 197 HIS A O 1
ATOM 1555 N N . TRP A 1 198 ? 12.935 -16.399 -10.296 1.00 88.50 198 TRP A N 1
ATOM 1556 C CA . TRP A 1 198 ? 11.789 -15.816 -9.587 1.00 88.50 198 TRP A CA 1
ATOM 1557 C C . TRP A 1 198 ? 12.213 -14.941 -8.401 1.00 88.50 198 TRP A C 1
ATOM 1559 O O . TRP A 1 198 ? 11.689 -13.843 -8.240 1.00 88.50 198 TRP A O 1
ATOM 1569 N N . LEU A 1 199 ? 13.187 -15.390 -7.600 1.00 84.38 199 LEU A N 1
ATOM 1570 C CA . LEU A 1 199 ? 13.665 -14.646 -6.434 1.00 84.38 199 LEU A CA 1
ATOM 1571 C C . LEU A 1 199 ? 14.436 -13.372 -6.838 1.00 84.38 199 LEU A C 1
ATOM 1573 O O . LEU A 1 199 ? 14.092 -12.308 -6.326 1.00 84.38 199 LEU A O 1
ATOM 1577 N N . PRO A 1 200 ? 15.395 -13.416 -7.787 1.00 87.62 200 PRO A N 1
ATOM 1578 C CA . PRO A 1 200 ? 16.035 -12.201 -8.295 1.00 87.62 200 PRO A CA 1
ATOM 1579 C C . PRO A 1 200 ? 15.035 -11.211 -8.916 1.00 87.62 200 PRO A C 1
ATOM 1581 O O . PRO A 1 200 ? 15.108 -10.014 -8.648 1.00 87.62 200 PRO A O 1
ATOM 1584 N N . ALA A 1 201 ? 14.053 -11.698 -9.687 1.00 89.88 201 ALA A N 1
ATOM 1585 C CA . ALA A 1 201 ? 13.011 -10.847 -10.263 1.00 89.88 201 ALA A CA 1
ATOM 1586 C C . ALA A 1 201 ? 12.145 -10.178 -9.184 1.00 89.88 201 ALA A C 1
ATOM 1588 O O . ALA A 1 201 ? 11.886 -8.977 -9.260 1.00 89.88 201 ALA A O 1
ATOM 1589 N N . LEU A 1 202 ? 11.739 -10.929 -8.153 1.00 87.69 202 LEU A N 1
ATOM 1590 C CA . LEU A 1 202 ? 11.006 -10.392 -7.007 1.00 87.69 202 LEU A CA 1
ATOM 1591 C C . LEU A 1 202 ? 11.799 -9.275 -6.319 1.00 87.69 202 LEU A C 1
ATOM 1593 O O . LEU A 1 202 ? 11.229 -8.232 -6.014 1.00 87.69 202 LEU A O 1
ATOM 1597 N N . MET A 1 203 ? 13.104 -9.470 -6.111 1.00 85.56 203 MET A N 1
ATOM 1598 C CA . MET A 1 203 ? 13.963 -8.470 -5.469 1.00 85.56 203 MET A CA 1
ATOM 1599 C C . MET A 1 203 ? 14.022 -7.166 -6.268 1.00 85.56 203 MET A C 1
ATOM 1601 O O . MET A 1 203 ? 13.863 -6.092 -5.692 1.00 85.56 203 MET A O 1
ATOM 1605 N N . VAL A 1 204 ? 14.162 -7.249 -7.595 1.00 90.69 204 VAL A N 1
ATOM 1606 C CA . VAL A 1 204 ? 14.134 -6.066 -8.472 1.00 90.69 204 VAL A CA 1
ATOM 1607 C C . VAL A 1 204 ? 12.781 -5.353 -8.399 1.00 90.69 204 VAL A C 1
ATOM 1609 O O . VAL A 1 204 ? 12.741 -4.131 -8.279 1.00 90.69 204 VAL A O 1
ATOM 1612 N N . VAL A 1 205 ? 11.666 -6.091 -8.417 1.00 92.00 205 VAL A N 1
ATOM 1613 C CA . VAL A 1 205 ? 10.315 -5.508 -8.320 1.00 92.00 205 VAL A CA 1
ATOM 1614 C C . VAL A 1 205 ? 10.094 -4.834 -6.963 1.00 92.00 205 VAL A C 1
ATOM 1616 O O . VAL A 1 205 ? 9.603 -3.708 -6.915 1.00 92.00 205 VAL A O 1
ATOM 1619 N N . VAL A 1 206 ? 10.477 -5.485 -5.862 1.00 88.44 206 VAL A N 1
ATOM 1620 C CA . VAL A 1 206 ? 10.372 -4.911 -4.512 1.00 88.44 206 VAL A CA 1
ATOM 1621 C C . VAL A 1 206 ? 11.222 -3.650 -4.391 1.00 88.44 206 VAL A C 1
ATOM 1623 O O . VAL A 1 206 ? 10.756 -2.669 -3.819 1.00 88.44 206 VAL A O 1
ATOM 1626 N N . HIS A 1 207 ? 12.424 -3.638 -4.974 1.00 89.06 207 HIS A N 1
ATOM 1627 C CA . HIS A 1 207 ? 13.285 -2.458 -4.988 1.00 89.06 207 HIS A CA 1
ATOM 1628 C C . HIS A 1 207 ? 12.627 -1.301 -5.756 1.00 89.06 207 HIS A C 1
ATOM 1630 O O . HIS A 1 207 ? 12.470 -0.199 -5.229 1.00 89.06 207 HIS A O 1
ATOM 1636 N N . LEU A 1 208 ? 12.193 -1.570 -6.986 1.00 91.38 208 LEU A N 1
ATOM 1637 C CA . LEU A 1 208 ? 11.628 -0.583 -7.903 1.00 91.38 208 LEU A CA 1
ATOM 1638 C C . LEU A 1 208 ? 10.324 0.046 -7.381 1.00 91.38 208 LEU A C 1
ATOM 1640 O O . LEU A 1 208 ? 10.047 1.219 -7.628 1.00 91.38 208 LEU A O 1
ATOM 1644 N N . TYR A 1 209 ? 9.523 -0.729 -6.647 1.00 93.25 209 TYR A N 1
ATOM 1645 C CA . TYR A 1 209 ? 8.226 -0.306 -6.116 1.00 93.25 209 TYR A CA 1
ATOM 1646 C C . TYR A 1 209 ? 8.197 -0.166 -4.595 1.00 93.25 209 TYR A C 1
ATOM 1648 O O . TYR A 1 209 ? 7.111 -0.127 -4.022 1.00 93.25 209 TYR A O 1
ATOM 1656 N N . ALA A 1 210 ? 9.349 -0.027 -3.933 1.00 91.38 210 ALA A N 1
ATOM 1657 C CA . ALA A 1 210 ? 9.422 0.155 -2.480 1.00 91.38 210 ALA A CA 1
ATOM 1658 C C . ALA A 1 210 ? 8.535 1.316 -1.987 1.00 91.38 210 ALA A C 1
ATOM 1660 O O . ALA A 1 210 ? 7.807 1.174 -1.006 1.00 91.38 210 ALA A O 1
ATOM 1661 N N . GLY A 1 211 ? 8.521 2.430 -2.733 1.00 92.25 211 GLY A N 1
ATOM 1662 C CA . GLY A 1 211 ? 7.602 3.558 -2.538 1.00 92.25 211 GLY A CA 1
ATOM 1663 C C . GLY A 1 211 ? 6.132 3.148 -2.545 1.00 92.25 211 GLY A C 1
ATOM 1664 O O . GLY A 1 211 ? 5.417 3.348 -1.564 1.00 92.25 211 GLY A O 1
ATOM 1665 N N . SER A 1 212 ? 5.700 2.510 -3.630 1.00 94.19 212 SER A N 1
ATOM 1666 C CA . SER A 1 212 ? 4.321 2.052 -3.807 1.00 94.19 212 SER A CA 1
ATOM 1667 C C . SER A 1 212 ? 3.889 0.999 -2.787 1.00 94.19 212 SER A C 1
ATOM 1669 O O . SER A 1 212 ? 2.737 1.006 -2.350 1.00 94.19 212 SER A O 1
ATOM 1671 N N . ILE A 1 213 ? 4.799 0.102 -2.397 1.00 94.06 213 ILE A N 1
ATOM 1672 C CA . ILE A 1 213 ? 4.567 -0.900 -1.351 1.00 94.06 213 ILE A CA 1
ATOM 1673 C C . ILE A 1 213 ? 4.334 -0.190 -0.016 1.00 94.06 213 ILE A C 1
ATOM 1675 O O . ILE A 1 213 ? 3.340 -0.480 0.647 1.00 94.06 213 ILE A O 1
ATOM 1679 N N . LEU A 1 214 ? 5.192 0.773 0.346 1.00 93.38 214 LEU A N 1
ATOM 1680 C CA . LEU A 1 214 ? 5.077 1.489 1.616 1.00 93.38 214 LEU A CA 1
ATOM 1681 C C . LEU A 1 214 ? 3.844 2.400 1.671 1.00 93.38 214 LEU A C 1
ATOM 1683 O O . LEU A 1 214 ? 3.203 2.506 2.715 1.00 93.38 214 LEU A O 1
ATOM 1687 N N . VAL A 1 215 ? 3.471 3.044 0.560 1.00 95.25 215 VAL A N 1
ATOM 1688 C CA . VAL A 1 215 ? 2.228 3.827 0.485 1.00 95.25 215 VAL A CA 1
ATOM 1689 C C . VAL A 1 215 ? 1.016 2.925 0.705 1.00 95.25 215 VAL A C 1
ATOM 1691 O O . VAL A 1 215 ? 0.184 3.223 1.562 1.00 95.25 215 VAL A O 1
ATOM 1694 N N . ALA A 1 216 ? 0.928 1.807 -0.021 1.00 95.12 216 ALA A N 1
ATOM 1695 C CA . ALA A 1 216 ? -0.187 0.873 0.108 1.00 95.12 216 ALA A CA 1
ATOM 1696 C C . ALA A 1 216 ? -0.265 0.249 1.513 1.00 95.12 216 ALA A C 1
ATOM 1698 O O . ALA A 1 216 ? -1.360 0.099 2.055 1.00 95.12 216 ALA A O 1
ATOM 1699 N N . SER A 1 217 ? 0.879 -0.064 2.129 1.00 93.62 217 SER A N 1
ATOM 1700 C CA . SER A 1 217 ? 0.935 -0.603 3.490 1.00 93.62 217 SER A CA 1
ATOM 1701 C C . SER A 1 217 ? 0.613 0.435 4.568 1.00 93.62 217 SER A C 1
ATOM 1703 O O . SER A 1 217 ? 0.105 0.070 5.624 1.00 93.62 217 SER A O 1
ATOM 1705 N N . SER A 1 218 ? 0.833 1.724 4.295 1.00 92.75 218 SER A N 1
ATOM 1706 C CA . SER A 1 218 ? 0.550 2.822 5.228 1.00 92.75 218 SER A CA 1
ATOM 1707 C C . SER A 1 218 ? -0.911 3.296 5.207 1.00 92.75 218 SER A C 1
ATOM 1709 O O . SER A 1 218 ? -1.327 3.994 6.127 1.00 92.75 218 SER A O 1
ATOM 1711 N N . LEU A 1 219 ? -1.726 2.912 4.214 1.00 93.25 219 LEU A N 1
ATOM 1712 C CA . LEU A 1 219 ? -3.143 3.318 4.115 1.00 93.25 219 LEU A CA 1
ATOM 1713 C C . LEU A 1 219 ? -4.007 3.064 5.370 1.00 93.25 219 LEU A C 1
ATOM 1715 O O . LEU A 1 219 ? -4.834 3.924 5.679 1.00 93.25 219 LEU A O 1
ATOM 1719 N N . PRO A 1 220 ? -3.847 1.957 6.128 1.00 90.06 220 PRO A N 1
ATOM 1720 C CA . PRO A 1 220 ? -4.615 1.729 7.354 1.00 90.06 220 PRO A CA 1
ATOM 1721 C C . PRO A 1 220 ? -4.449 2.821 8.412 1.00 90.06 220 PRO A C 1
ATOM 1723 O O . PRO A 1 220 ? -5.349 3.002 9.232 1.00 90.06 220 PRO A O 1
ATOM 1726 N N . LEU A 1 221 ? -3.345 3.578 8.378 1.00 87.12 221 LEU A N 1
ATOM 1727 C CA . LEU A 1 221 ? -3.114 4.683 9.307 1.00 87.12 221 LEU A CA 1
ATOM 1728 C C . LEU A 1 221 ? -4.229 5.723 9.272 1.00 87.12 221 LEU A C 1
ATOM 1730 O O . LEU A 1 221 ? -4.592 6.231 10.328 1.00 87.12 221 LEU A O 1
ATOM 1734 N N . PHE A 1 222 ? -4.813 5.995 8.100 1.00 87.12 222 PHE A N 1
ATOM 1735 C CA . PHE A 1 222 ? -5.901 6.967 7.983 1.00 87.12 222 PHE A CA 1
ATOM 1736 C C . PHE A 1 222 ? -7.136 6.568 8.778 1.00 87.12 222 PHE A C 1
ATOM 1738 O O . PHE A 1 222 ? -7.869 7.431 9.234 1.00 87.12 222 PHE A O 1
ATOM 1745 N N . ILE A 1 223 ? -7.388 5.274 8.946 1.00 85.25 223 ILE A N 1
ATOM 1746 C CA . ILE A 1 223 ? -8.562 4.792 9.674 1.00 85.25 223 ILE A CA 1
ATOM 1747 C C . ILE A 1 223 ? -8.232 4.619 11.161 1.00 85.25 223 ILE A C 1
ATOM 1749 O O . ILE A 1 223 ? -9.076 4.896 12.008 1.00 85.25 223 ILE A O 1
ATOM 1753 N N . ILE A 1 224 ? -7.007 4.193 11.476 1.00 80.12 224 ILE A N 1
ATOM 1754 C CA . ILE A 1 224 ? -6.582 3.863 12.842 1.00 80.12 224 ILE A CA 1
ATOM 1755 C C . ILE A 1 224 ? -6.200 5.108 13.650 1.00 80.12 224 ILE A C 1
ATOM 1757 O O . ILE A 1 224 ? -6.575 5.205 14.810 1.00 80.12 224 ILE A O 1
ATOM 1761 N N . LEU A 1 225 ? -5.476 6.067 13.062 1.00 75.81 225 LEU A N 1
ATOM 1762 C CA . LEU A 1 225 ? -4.926 7.211 13.802 1.00 75.81 225 LEU A CA 1
ATOM 1763 C C . LEU A 1 225 ? -5.898 8.385 13.977 1.00 75.81 225 LEU A C 1
ATOM 1765 O O . LEU A 1 225 ? -5.539 9.355 14.640 1.00 75.81 225 LEU A O 1
ATOM 1769 N N . VAL A 1 226 ? -7.091 8.366 13.375 1.00 67.56 226 VAL A N 1
ATOM 1770 C CA . VAL A 1 226 ? -8.007 9.525 13.340 1.00 67.56 226 VAL A CA 1
ATOM 1771 C C . VAL A 1 226 ? -8.725 9.719 14.679 1.00 67.56 226 VAL A C 1
ATOM 1773 O O . VAL A 1 226 ? -9.869 9.338 14.817 1.00 67.56 226 VAL A O 1
ATOM 1776 N N . ALA A 1 227 ? -8.083 10.254 15.716 1.00 54.09 227 ALA A N 1
ATOM 1777 C CA . ALA A 1 227 ? -8.682 10.393 17.053 1.00 54.09 227 ALA A CA 1
ATOM 1778 C C . ALA A 1 227 ? -9.573 11.651 17.232 1.00 54.09 227 ALA A C 1
ATOM 1780 O O . ALA A 1 227 ? -9.124 12.760 16.921 1.00 54.09 227 ALA A O 1
ATOM 1781 N N . PRO A 1 228 ? -10.782 11.552 17.826 1.00 49.09 228 PRO A N 1
ATOM 1782 C CA . PRO A 1 228 ? -11.494 12.718 18.336 1.00 49.09 228 PRO A CA 1
ATOM 1783 C C . PRO A 1 228 ? -10.858 13.207 19.646 1.00 49.09 228 PRO A C 1
ATOM 1785 O O . PRO A 1 228 ? -10.925 12.560 20.688 1.00 49.09 228 PRO A O 1
ATOM 1788 N N . LYS A 1 229 ? -10.266 14.407 19.629 1.00 47.19 229 LYS A N 1
ATOM 1789 C CA . LYS A 1 229 ? -9.969 15.128 20.878 1.00 47.19 229 LYS A CA 1
ATOM 1790 C C . LYS A 1 229 ? -11.222 15.881 21.303 1.00 47.19 229 LYS A C 1
ATOM 1792 O O . LYS A 1 229 ? -11.360 17.056 20.975 1.00 47.19 229 LYS A O 1
ATOM 1797 N N . ASN A 1 230 ? -12.122 15.220 22.018 1.00 39.84 230 ASN A N 1
ATOM 1798 C CA . ASN A 1 230 ? -13.099 15.959 22.805 1.00 39.84 230 ASN A CA 1
ATOM 1799 C C . ASN A 1 230 ? -12.402 16.441 24.080 1.00 39.84 230 ASN A C 1
ATOM 1801 O O . ASN A 1 230 ? -11.892 15.634 24.851 1.00 39.84 230 ASN A O 1
ATOM 1805 N N . GLY A 1 231 ? -12.384 17.758 24.280 1.00 35.94 231 GLY A N 1
ATOM 1806 C CA . GLY A 1 231 ? -12.107 18.369 25.576 1.00 35.94 231 GLY A CA 1
ATOM 1807 C C . GLY A 1 231 ? -10.730 19.006 25.716 1.00 35.94 231 GLY A C 1
ATOM 1808 O O . GLY A 1 231 ? -9.690 18.370 25.566 1.00 35.94 231 GLY A O 1
ATOM 1809 N N . LEU A 1 232 ? -10.758 20.296 26.042 1.00 34.44 232 LEU A N 1
ATOM 1810 C CA . LEU A 1 232 ? -9.685 21.062 26.660 1.00 34.44 232 LEU A CA 1
ATOM 1811 C C . LEU A 1 232 ? -8.824 20.214 27.611 1.00 34.44 232 LEU A C 1
ATOM 1813 O O . LEU A 1 232 ? -9.326 19.402 28.382 1.00 34.44 232 LEU A O 1
ATOM 1817 N N . TRP A 1 233 ? -7.531 20.530 27.643 1.00 35.72 233 TRP A N 1
ATOM 1818 C CA . TRP A 1 233 ? -6.547 20.148 28.663 1.00 35.72 233 TRP A CA 1
ATOM 1819 C C . TRP A 1 233 ? -6.898 20.664 30.084 1.00 35.72 233 TRP A C 1
ATOM 1821 O O . TRP A 1 233 ? -6.035 21.088 30.850 1.00 35.72 233 TRP A O 1
ATOM 1831 N N . THR A 1 234 ? -8.166 20.676 30.486 1.00 28.03 234 THR A N 1
ATOM 1832 C CA . THR A 1 234 ? -8.592 21.059 31.831 1.00 28.03 234 THR A CA 1
ATOM 1833 C C . THR A 1 234 ? -8.491 19.855 32.754 1.00 28.03 234 THR A C 1
ATOM 1835 O O . THR A 1 234 ? -9.426 19.076 32.869 1.00 28.03 234 THR A O 1
ATOM 1838 N N . ARG A 1 235 ? -7.295 19.719 33.346 1.00 36.03 235 ARG A N 1
ATOM 1839 C CA . ARG A 1 235 ? -6.863 19.244 34.686 1.00 36.03 235 ARG A CA 1
ATOM 1840 C C . ARG A 1 235 ? -7.632 18.147 35.467 1.00 36.03 235 ARG A C 1
ATOM 1842 O O . ARG A 1 235 ? -7.068 17.663 36.445 1.00 36.03 235 ARG A O 1
ATOM 1849 N N . THR A 1 236 ? -8.812 17.682 35.068 1.00 33.31 236 THR A N 1
ATOM 1850 C CA . THR A 1 236 ? -9.592 16.649 35.779 1.00 33.31 236 THR A CA 1
ATOM 1851 C C . THR A 1 236 ? -10.067 15.482 34.906 1.00 33.31 236 THR A C 1
ATOM 1853 O O . THR A 1 236 ? -10.136 14.377 35.435 1.00 33.31 236 THR A O 1
ATOM 1856 N N . ASP A 1 237 ? -10.229 15.639 33.586 1.00 35.78 237 ASP A N 1
ATOM 1857 C CA . ASP A 1 237 ? -10.608 14.536 32.681 1.00 35.78 237 ASP A CA 1
ATOM 1858 C C . ASP A 1 237 ? -9.452 14.153 31.747 1.00 35.78 237 ASP A C 1
ATOM 1860 O O . ASP A 1 237 ? -9.285 14.669 30.645 1.00 35.78 237 ASP A O 1
ATOM 1864 N N . ARG A 1 238 ? -8.595 13.234 32.205 1.00 34.75 238 ARG A N 1
ATOM 1865 C CA . ARG A 1 238 ? -7.393 12.773 31.477 1.00 34.75 238 ARG A CA 1
ATOM 1866 C C . ARG A 1 238 ? -7.679 11.744 30.371 1.00 34.75 238 ARG A C 1
ATOM 1868 O O . ARG A 1 238 ? -6.817 10.912 30.093 1.00 34.75 238 ARG A O 1
ATOM 1875 N N . PHE A 1 239 ? -8.859 11.749 29.756 1.00 42.19 239 PHE A N 1
ATOM 1876 C CA . PHE A 1 239 ? -9.244 10.687 28.823 1.00 42.19 239 PHE A CA 1
ATOM 1877 C C . PHE A 1 239 ? -9.355 11.194 27.388 1.00 42.19 239 PHE A C 1
ATOM 1879 O O . PHE A 1 239 ? -10.319 11.832 26.986 1.00 42.19 239 PHE A O 1
ATOM 1886 N N . CYS A 1 240 ? -8.320 10.877 26.610 1.00 39.75 240 CYS A N 1
ATOM 1887 C CA . CYS A 1 240 ? -8.332 10.981 25.160 1.00 39.75 240 CYS A CA 1
ATOM 1888 C C . CYS A 1 240 ? -9.233 9.867 24.607 1.00 39.75 240 CYS A C 1
ATOM 1890 O O . CYS A 1 240 ? -8.866 8.692 24.678 1.00 39.75 240 CYS A O 1
ATOM 1892 N N . TYR A 1 241 ? -10.397 10.213 24.059 1.00 47.06 241 TYR A N 1
ATOM 1893 C CA . TYR A 1 241 ? -11.198 9.275 23.272 1.00 47.06 241 TYR A CA 1
ATOM 1894 C C . TYR A 1 241 ? -10.496 9.039 21.925 1.00 47.06 241 TYR A C 1
ATOM 1896 O O . TYR A 1 241 ? -10.793 9.679 20.927 1.00 47.06 241 TYR A O 1
ATOM 1904 N N . SER A 1 242 ? -9.503 8.147 21.885 1.00 55.16 242 SER A N 1
ATOM 1905 C CA . SER A 1 242 ? -8.874 7.737 20.620 1.00 55.16 242 SER A CA 1
ATOM 1906 C C . SER A 1 242 ? -9.901 6.990 19.757 1.00 55.16 242 SER A C 1
ATOM 1908 O O . SER A 1 242 ? -10.695 6.213 20.291 1.00 55.16 242 SER A O 1
ATOM 1910 N N . THR A 1 243 ? -9.896 7.151 18.428 1.00 54.88 243 THR A N 1
ATOM 1911 C CA . THR A 1 243 ? -10.710 6.280 17.551 1.00 54.88 243 THR A CA 1
ATOM 1912 C C . THR A 1 243 ? -10.374 4.830 17.758 1.00 54.88 243 THR A C 1
ATOM 1914 O O . THR A 1 243 ? -11.237 3.994 17.589 1.00 54.88 243 THR A O 1
ATOM 1917 N N . GLU A 1 244 ? -9.154 4.519 18.161 1.00 56.50 244 GLU A N 1
ATOM 1918 C CA . GLU A 1 244 ? -8.731 3.178 18.535 1.00 56.50 244 GLU A CA 1
ATOM 1919 C C . GLU A 1 244 ? -9.519 2.635 19.735 1.00 56.50 244 GLU A C 1
ATOM 1921 O O . GLU A 1 244 ? -9.864 1.457 19.778 1.00 56.50 244 GLU A O 1
ATOM 1926 N N . PHE A 1 245 ? -9.857 3.504 20.692 1.00 56.16 245 PHE A N 1
ATOM 1927 C CA . PHE A 1 245 ? -10.728 3.166 21.812 1.00 56.16 245 PHE A CA 1
ATOM 1928 C C . PHE A 1 245 ? -12.160 2.953 21.326 1.00 56.16 245 PHE A C 1
ATOM 1930 O O . PHE A 1 245 ? -12.780 1.958 21.694 1.00 56.16 245 PHE A O 1
ATOM 1937 N N . ALA A 1 246 ? -12.656 3.831 20.445 1.00 58.12 246 ALA A N 1
ATOM 1938 C CA . ALA A 1 246 ? -13.951 3.643 19.801 1.00 58.12 246 ALA A CA 1
ATOM 1939 C C . ALA A 1 246 ? -13.976 2.327 19.004 1.00 58.12 246 ALA A C 1
ATOM 1941 O O . ALA A 1 246 ? -14.877 1.536 19.206 1.00 58.12 246 ALA A O 1
ATOM 1942 N N . LEU A 1 247 ? -12.948 2.018 18.210 1.00 60.97 247 LEU A N 1
ATOM 1943 C CA . LEU A 1 247 ? -12.783 0.795 17.417 1.00 60.97 247 LEU A CA 1
ATOM 1944 C C . LEU A 1 247 ? -12.777 -0.472 18.277 1.00 60.97 247 LEU A C 1
ATOM 1946 O O . LEU A 1 247 ? -13.391 -1.467 17.902 1.00 60.97 247 LEU A O 1
ATOM 1950 N N . CYS A 1 248 ? -12.132 -0.433 19.444 1.00 57.25 248 CYS A N 1
ATOM 1951 C CA . CYS A 1 248 ? -12.209 -1.500 20.442 1.00 57.25 248 CYS A CA 1
ATOM 1952 C C . CYS A 1 248 ? -13.595 -1.589 21.107 1.00 57.25 248 CYS A C 1
ATOM 1954 O O . CYS A 1 248 ? -14.046 -2.685 21.446 1.00 57.25 248 CYS A O 1
ATOM 1956 N N . ALA A 1 249 ? -14.274 -0.454 21.294 1.00 53.06 249 ALA A N 1
ATOM 1957 C CA . ALA A 1 249 ? -15.609 -0.358 21.884 1.00 53.06 249 ALA A CA 1
ATOM 1958 C C . ALA A 1 249 ? -16.748 -0.672 20.892 1.00 53.06 249 ALA A C 1
ATOM 1960 O O . ALA A 1 249 ? -17.840 -1.058 21.321 1.00 53.06 249 ALA A O 1
ATOM 1961 N N . ILE A 1 250 ? -16.493 -0.627 19.582 1.00 58.41 250 ILE A N 1
ATOM 1962 C CA . ILE A 1 250 ? -17.437 -1.008 18.527 1.00 58.41 250 ILE A CA 1
ATOM 1963 C C . ILE A 1 250 ? -17.753 -2.495 18.617 1.00 58.41 250 ILE A C 1
ATOM 1965 O O . ILE A 1 250 ? -16.840 -3.321 18.659 1.00 58.41 250 ILE A O 1
ATOM 1969 N N . ASP A 1 251 ? -19.042 -2.835 18.619 1.00 56.22 251 ASP A N 1
ATOM 1970 C CA . ASP A 1 251 ? -19.499 -4.221 18.646 1.00 56.22 251 ASP A CA 1
ATOM 1971 C C . ASP A 1 251 ? -18.727 -5.113 17.657 1.00 56.22 251 ASP A C 1
ATOM 1973 O O . ASP A 1 251 ? -18.587 -4.759 16.485 1.00 56.22 251 ASP A O 1
ATOM 1977 N N . PRO A 1 252 ? -18.294 -6.317 18.076 1.00 52.53 252 PRO A N 1
ATOM 1978 C CA . PRO A 1 252 ? -17.504 -7.236 17.248 1.00 52.53 252 PRO A CA 1
ATOM 1979 C C . PRO A 1 252 ? -18.245 -7.731 15.992 1.00 52.53 252 PRO A C 1
ATOM 1981 O O . PRO A 1 252 ? -17.659 -8.389 15.140 1.00 52.53 252 PRO A O 1
ATOM 1984 N N . LYS A 1 253 ? -19.543 -7.426 15.871 1.00 50.44 253 LYS A N 1
ATOM 1985 C CA . LYS A 1 253 ? -20.373 -7.691 14.688 1.00 50.44 253 LYS A CA 1
ATOM 1986 C C . LYS A 1 253 ? -20.463 -6.506 13.726 1.00 50.44 253 LYS A C 1
ATOM 1988 O O . LYS A 1 253 ? -21.120 -6.621 12.693 1.00 50.44 253 LYS A O 1
ATOM 1993 N N . SER A 1 254 ? -19.879 -5.354 14.054 1.00 61.16 254 SER A N 1
ATOM 1994 C CA . SER A 1 254 ? -19.988 -4.195 13.182 1.00 61.16 254 SER A CA 1
ATOM 1995 C C . SER A 1 254 ? -19.162 -4.436 11.917 1.00 61.16 254 SER A C 1
ATOM 1997 O O . SER A 1 254 ? -17.944 -4.603 11.940 1.00 61.16 254 SER A O 1
ATOM 1999 N N . VAL A 1 255 ? -19.842 -4.416 10.780 1.00 71.06 255 VAL A N 1
ATOM 2000 C CA . VAL A 1 255 ? -19.205 -4.500 9.461 1.00 71.06 255 VAL A CA 1
ATOM 2001 C C . VAL A 1 255 ? -18.646 -3.124 9.041 1.00 71.06 255 VAL A C 1
ATOM 2003 O O . VAL A 1 255 ? -18.023 -2.977 7.994 1.00 71.06 255 VAL A O 1
ATOM 2006 N N . GLN A 1 256 ? -18.845 -2.087 9.865 1.00 78.38 256 GLN A N 1
ATOM 2007 C CA . GLN A 1 256 ? -18.551 -0.691 9.532 1.00 78.38 256 GLN A CA 1
ATOM 2008 C C . GLN A 1 256 ? -17.057 -0.435 9.310 1.00 78.38 256 GLN A C 1
ATOM 2010 O O . GLN A 1 256 ? -16.695 0.235 8.342 1.00 78.38 256 GLN A O 1
ATOM 2015 N N . PHE A 1 257 ? -16.193 -1.006 10.156 1.00 81.06 257 PHE A N 1
ATOM 2016 C CA . PHE A 1 257 ? -14.740 -0.889 10.008 1.00 81.06 257 PHE A CA 1
ATOM 2017 C C . PHE A 1 257 ? -14.258 -1.514 8.693 1.00 81.06 257 PHE A C 1
ATOM 2019 O O . PHE A 1 257 ? -13.571 -0.858 7.909 1.00 81.06 257 PHE A O 1
ATOM 2026 N N . GLY A 1 258 ? -14.692 -2.748 8.411 1.00 85.44 258 GLY A N 1
ATOM 2027 C CA . GLY A 1 258 ? -14.376 -3.443 7.162 1.00 85.44 258 GLY A CA 1
ATOM 2028 C C . GLY A 1 258 ? -14.843 -2.663 5.932 1.00 85.44 258 GLY A C 1
ATOM 2029 O O . GLY A 1 258 ? -14.062 -2.457 5.009 1.00 85.44 258 GLY A O 1
ATOM 2030 N N . TYR A 1 259 ? -16.071 -2.130 5.945 1.00 88.12 259 TYR A N 1
ATOM 2031 C CA . TYR A 1 259 ? -16.587 -1.316 4.840 1.00 88.12 259 TYR A CA 1
ATOM 2032 C C . TYR A 1 259 ? -15.821 -0.007 4.632 1.00 88.12 259 TYR A C 1
ATOM 2034 O O . TYR A 1 259 ? -15.642 0.410 3.488 1.00 88.12 259 TYR A O 1
ATOM 2042 N N . ALA A 1 260 ? -15.394 0.669 5.700 1.00 88.00 260 ALA A N 1
ATOM 2043 C CA . ALA A 1 260 ? -14.590 1.885 5.586 1.00 88.00 260 ALA A CA 1
ATOM 2044 C C . ALA A 1 260 ? -13.211 1.584 4.981 1.00 88.00 260 ALA A C 1
ATOM 2046 O O . ALA A 1 260 ? -12.742 2.312 4.103 1.00 88.00 260 ALA A O 1
ATOM 2047 N N . PHE A 1 261 ? -12.608 0.472 5.404 1.00 90.25 261 PHE A N 1
ATOM 2048 C CA . PHE A 1 261 ? -11.329 -0.009 4.903 1.00 90.25 261 PHE A CA 1
ATOM 2049 C C . PHE A 1 261 ? -11.399 -0.416 3.426 1.00 90.25 261 PHE A C 1
ATOM 2051 O O . PHE A 1 261 ? -10.637 0.092 2.601 1.00 90.25 261 PHE A O 1
ATOM 2058 N N . ASP A 1 262 ? -12.380 -1.246 3.069 1.00 92.81 262 ASP A N 1
ATOM 2059 C CA . ASP A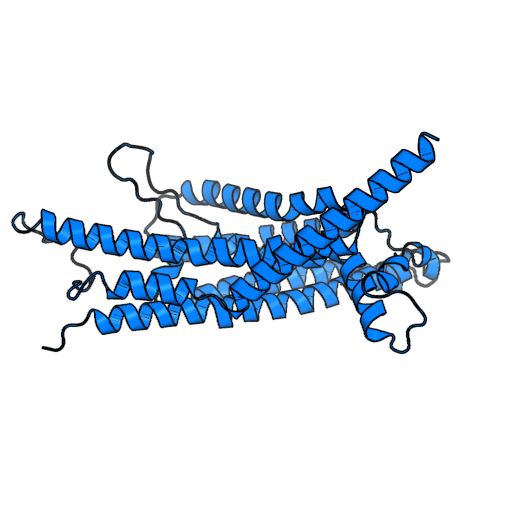 1 262 ? -12.620 -1.685 1.693 1.00 92.81 262 ASP A CA 1
ATOM 2060 C C . ASP A 1 262 ? -12.909 -0.488 0.779 1.00 92.81 262 ASP A C 1
ATOM 2062 O O . ASP A 1 262 ? -12.405 -0.412 -0.342 1.00 92.81 262 ASP A O 1
ATOM 2066 N N . ARG A 1 263 ? -13.651 0.507 1.273 1.00 94.06 263 ARG A N 1
ATOM 2067 C CA . ARG A 1 263 ? -13.926 1.745 0.538 1.00 94.06 263 ARG A CA 1
ATOM 2068 C C . ARG A 1 263 ? -12.662 2.553 0.253 1.00 94.06 263 ARG A C 1
ATOM 2070 O O . ARG A 1 263 ? -12.520 3.047 -0.865 1.00 94.06 263 ARG A O 1
ATOM 2077 N N . LEU A 1 264 ? -11.758 2.694 1.226 1.00 94.38 264 LEU A N 1
ATOM 2078 C CA . LEU A 1 264 ? -10.481 3.385 1.027 1.00 94.38 264 LEU A CA 1
ATOM 2079 C C . LEU A 1 264 ? -9.606 2.644 0.003 1.00 94.38 264 LEU A C 1
ATOM 2081 O O . LEU A 1 264 ? -9.091 3.279 -0.918 1.00 94.38 264 LEU A O 1
ATOM 2085 N N . ILE A 1 265 ? -9.502 1.312 0.112 1.00 95.25 265 ILE A N 1
ATOM 2086 C CA . ILE A 1 265 ? -8.757 0.477 -0.844 1.00 95.25 265 ILE A CA 1
ATOM 2087 C C . ILE A 1 265 ? -9.288 0.667 -2.259 1.00 95.25 265 ILE A C 1
ATOM 2089 O O . ILE A 1 265 ? -8.514 0.959 -3.170 1.00 95.25 265 ILE A O 1
ATOM 2093 N N . TRP A 1 266 ? -10.599 0.512 -2.453 1.00 96.12 266 TRP A N 1
ATOM 2094 C CA . TRP A 1 266 ? -11.203 0.605 -3.779 1.00 96.12 266 TRP A CA 1
ATOM 2095 C C . TRP A 1 266 ? -11.019 1.986 -4.396 1.00 96.12 266 TRP A C 1
ATOM 2097 O O . TRP A 1 266 ? -10.714 2.087 -5.585 1.00 96.12 266 TRP A O 1
ATOM 2107 N N . ARG A 1 267 ? -11.146 3.053 -3.600 1.00 97.06 267 ARG A N 1
ATOM 2108 C CA . ARG A 1 267 ? -10.908 4.426 -4.065 1.00 97.06 267 ARG A CA 1
ATOM 2109 C C . ARG A 1 267 ? -9.454 4.629 -4.485 1.00 97.06 267 ARG A C 1
ATOM 2111 O O . ARG A 1 267 ? -9.218 5.102 -5.592 1.00 97.06 267 ARG A O 1
ATOM 2118 N N . PHE A 1 268 ? -8.489 4.216 -3.661 1.00 97.06 268 PHE A N 1
ATOM 2119 C CA . PHE A 1 268 ? -7.065 4.316 -3.998 1.00 97.06 268 PHE A CA 1
ATOM 2120 C C . PHE A 1 268 ? -6.709 3.499 -5.249 1.00 97.06 268 PHE A C 1
ATOM 2122 O O . PHE A 1 268 ? -6.063 4.015 -6.163 1.00 97.06 268 PHE A O 1
ATOM 2129 N N . PHE A 1 269 ? -7.187 2.253 -5.336 1.00 97.50 269 PHE A N 1
ATOM 2130 C CA . PHE A 1 269 ? -6.980 1.400 -6.506 1.00 97.50 269 PHE A CA 1
ATOM 2131 C C . PHE A 1 269 ? -7.574 2.026 -7.773 1.00 97.50 269 PHE A C 1
ATOM 2133 O O . PHE A 1 269 ? -6.913 2.060 -8.807 1.00 97.50 269 PHE A O 1
ATOM 2140 N N . THR A 1 270 ? -8.780 2.595 -7.681 1.00 97.19 270 THR A N 1
ATOM 2141 C CA . THR A 1 270 ? -9.432 3.300 -8.796 1.00 97.19 270 THR A CA 1
ATOM 2142 C C . THR A 1 270 ? -8.620 4.516 -9.239 1.00 97.19 270 THR A C 1
ATOM 2144 O O . THR A 1 270 ? -8.389 4.687 -10.433 1.00 97.19 270 THR A O 1
ATOM 2147 N N . CYS A 1 271 ? -8.123 5.333 -8.302 1.00 96.12 271 CYS A N 1
ATOM 2148 C CA . CYS A 1 271 ? -7.249 6.465 -8.622 1.00 96.12 271 CYS A CA 1
ATOM 2149 C C . CYS A 1 271 ? -5.999 6.011 -9.389 1.00 96.12 271 CYS A C 1
ATOM 2151 O O . CYS A 1 271 ? -5.695 6.567 -10.446 1.00 96.12 271 CYS A O 1
ATOM 2153 N N . LYS A 1 272 ? -5.313 4.961 -8.918 1.00 95.50 272 LYS A N 1
ATOM 2154 C CA . LYS A 1 272 ? -4.148 4.409 -9.626 1.00 95.50 272 LYS A CA 1
ATOM 2155 C C . LYS A 1 272 ? -4.515 3.839 -10.996 1.00 95.50 272 LYS A C 1
ATOM 2157 O O . LYS A 1 272 ? -3.808 4.105 -11.964 1.00 95.50 272 LYS A O 1
ATOM 2162 N N . ALA A 1 273 ? -5.627 3.115 -11.100 1.00 97.44 273 ALA A N 1
ATOM 2163 C CA . ALA A 1 273 ? -6.096 2.545 -12.359 1.00 97.44 273 ALA A CA 1
ATOM 2164 C C . ALA A 1 273 ? -6.381 3.631 -13.407 1.00 97.44 273 ALA A C 1
ATOM 2166 O O . ALA A 1 273 ? -5.990 3.473 -14.561 1.00 97.44 273 ALA A O 1
ATOM 2167 N N . ILE A 1 274 ? -6.975 4.763 -13.010 1.00 96.56 274 ILE A N 1
ATOM 2168 C CA . ILE A 1 274 ? -7.199 5.917 -13.897 1.00 96.56 274 ILE A CA 1
ATOM 2169 C C . ILE A 1 274 ? -5.865 6.492 -14.396 1.00 96.56 274 ILE A C 1
ATOM 2171 O O . ILE A 1 274 ? -5.715 6.761 -15.589 1.00 96.56 274 ILE A O 1
ATOM 2175 N N . MET A 1 275 ? -4.867 6.640 -13.519 1.00 94.94 275 MET A N 1
ATOM 2176 C CA . MET A 1 275 ? -3.537 7.133 -13.908 1.00 94.94 275 MET A CA 1
ATOM 2177 C C . MET A 1 275 ? -2.829 6.179 -14.886 1.00 94.94 275 MET A C 1
ATOM 2179 O O . MET A 1 275 ? -2.223 6.620 -15.868 1.00 94.94 275 MET A O 1
ATOM 2183 N N . THR A 1 276 ? -2.938 4.868 -14.659 1.00 95.69 276 THR A N 1
ATOM 2184 C CA . THR A 1 276 ? -2.416 3.846 -15.576 1.00 95.69 276 THR A CA 1
ATOM 2185 C C . THR A 1 276 ? -3.165 3.852 -16.903 1.00 95.69 276 THR A C 1
ATOM 2187 O O . THR A 1 276 ? -2.535 3.819 -17.959 1.00 95.69 276 THR A O 1
ATOM 2190 N N . PHE A 1 277 ? -4.491 3.981 -16.881 1.00 96.94 277 PHE A N 1
ATOM 2191 C CA . PHE A 1 277 ? -5.306 4.085 -18.088 1.00 96.94 277 PHE A CA 1
ATOM 2192 C C . PHE A 1 277 ? -4.926 5.310 -18.927 1.00 96.94 277 PHE A C 1
ATOM 2194 O O . PHE A 1 277 ? -4.783 5.197 -20.142 1.00 96.94 277 PHE A O 1
ATOM 2201 N N . GLY A 1 278 ? -4.635 6.453 -18.297 1.00 94.75 278 GLY A N 1
ATOM 2202 C CA . GLY A 1 278 ? -4.079 7.616 -18.996 1.00 94.75 278 GLY A CA 1
ATOM 2203 C C . GLY A 1 278 ? -2.771 7.302 -19.735 1.00 94.75 278 GLY A C 1
ATOM 2204 O O . GLY A 1 278 ? -2.556 7.773 -20.855 1.00 94.75 278 GLY A O 1
ATOM 2205 N N . SER A 1 279 ? -1.925 6.436 -19.166 1.00 93.00 279 SER A N 1
ATOM 2206 C CA . SER A 1 279 ? -0.693 5.966 -19.818 1.00 93.00 279 SER A CA 1
ATOM 2207 C C . SER A 1 279 ? -0.980 5.016 -20.990 1.00 93.00 279 SER A C 1
ATOM 2209 O O . SER A 1 279 ? -0.316 5.116 -22.021 1.00 93.00 279 SER A O 1
ATOM 2211 N N . VAL A 1 280 ? -1.998 4.151 -20.877 1.00 95.69 280 VAL A N 1
ATOM 2212 C CA . VAL A 1 280 ? -2.475 3.281 -21.974 1.00 95.69 280 VAL A CA 1
ATOM 2213 C C . VAL A 1 280 ? -2.973 4.124 -23.145 1.00 95.69 280 VAL A C 1
ATOM 2215 O O . VAL A 1 280 ? -2.533 3.931 -24.277 1.00 95.69 280 VAL A O 1
ATOM 2218 N N . VAL A 1 281 ? -3.851 5.092 -22.870 1.00 94.94 281 VAL A N 1
ATOM 2219 C CA . VAL A 1 281 ? -4.410 5.997 -23.883 1.00 94.94 281 VAL A CA 1
ATOM 2220 C C . VAL A 1 281 ? -3.297 6.788 -24.567 1.00 94.94 281 VAL A C 1
ATOM 2222 O O . VAL A 1 281 ? -3.260 6.856 -25.795 1.00 94.94 281 VAL A O 1
ATOM 2225 N N . SER A 1 282 ? -2.340 7.315 -23.800 1.00 90.69 282 SER A N 1
ATOM 2226 C CA . SER A 1 282 ? -1.191 8.044 -24.352 1.00 90.69 282 SER A CA 1
ATOM 2227 C C . SER A 1 282 ? -0.340 7.162 -25.274 1.00 90.69 282 SER A C 1
ATOM 2229 O O . SER A 1 282 ? -0.018 7.565 -26.391 1.00 90.69 282 SER A O 1
ATOM 2231 N N . ALA A 1 283 ? -0.027 5.928 -24.862 1.00 91.44 283 ALA A N 1
ATOM 2232 C CA . ALA A 1 283 ? 0.714 4.981 -25.696 1.00 91.44 283 ALA A CA 1
ATOM 2233 C C . ALA A 1 283 ? -0.055 4.595 -26.973 1.00 91.44 283 ALA A C 1
ATOM 2235 O O . ALA A 1 283 ? 0.543 4.471 -28.042 1.00 91.44 283 ALA A O 1
ATOM 2236 N N . PHE A 1 284 ? -1.381 4.453 -26.888 1.00 91.38 284 PHE A N 1
ATOM 2237 C CA . PHE A 1 284 ? -2.231 4.114 -28.029 1.00 91.38 284 PHE A CA 1
ATOM 2238 C C . PHE A 1 284 ? -2.353 5.253 -29.048 1.00 91.38 284 PHE A C 1
ATOM 2240 O O . PHE A 1 284 ? -2.275 4.999 -30.256 1.00 91.38 284 PHE A O 1
ATOM 2247 N N . LEU A 1 285 ? -2.550 6.492 -28.584 1.00 91.69 285 LEU A N 1
ATOM 2248 C CA . LEU A 1 285 ? -2.703 7.668 -29.445 1.00 91.69 285 LEU A CA 1
ATOM 2249 C C . LEU A 1 285 ? -1.387 8.026 -30.145 1.00 91.69 285 LEU A C 1
ATOM 2251 O O . LEU A 1 285 ? -1.379 8.269 -31.350 1.00 91.69 285 LEU A O 1
ATOM 2255 N N . LEU A 1 286 ? -0.261 7.981 -29.426 1.00 87.88 286 LEU A N 1
ATOM 2256 C CA . LEU A 1 286 ? 1.056 8.327 -29.968 1.00 87.88 286 LEU A CA 1
ATOM 2257 C C . LEU A 1 286 ? 1.809 7.132 -30.578 1.00 87.88 286 LEU A C 1
ATOM 2259 O O . LEU A 1 286 ? 3.004 7.231 -30.851 1.00 87.88 286 LEU A O 1
ATOM 2263 N N . ARG A 1 287 ? 1.123 6.016 -30.869 1.00 86.19 287 ARG A N 1
ATOM 2264 C CA . ARG A 1 287 ? 1.742 4.788 -31.407 1.00 86.19 287 ARG A CA 1
ATOM 2265 C C . ARG A 1 287 ? 2.474 4.958 -32.740 1.00 86.19 287 ARG A C 1
ATOM 2267 O O . ARG A 1 287 ? 3.353 4.168 -33.059 1.00 86.19 287 ARG A O 1
ATOM 2274 N N . ARG A 1 288 ? 2.091 5.966 -33.533 1.00 86.38 288 ARG A N 1
ATOM 2275 C CA . ARG A 1 288 ? 2.712 6.288 -34.833 1.00 86.38 288 ARG A CA 1
ATOM 2276 C C . ARG A 1 288 ? 3.897 7.252 -34.710 1.00 86.38 288 ARG A C 1
ATOM 2278 O O . ARG A 1 288 ? 4.544 7.537 -35.709 1.00 86.38 288 ARG A O 1
ATOM 2285 N N . HIS A 1 289 ? 4.177 7.763 -33.512 1.00 85.94 289 HIS A N 1
ATOM 2286 C CA . HIS A 1 289 ? 5.292 8.668 -33.264 1.00 85.94 289 HIS A CA 1
ATOM 2287 C C . HIS A 1 289 ? 6.545 7.884 -32.848 1.00 85.94 289 HIS A C 1
ATOM 2289 O O . HIS A 1 289 ? 6.462 6.932 -32.071 1.00 85.94 289 HIS A O 1
ATOM 2295 N N . LEU A 1 290 ? 7.728 8.324 -33.296 1.00 80.25 290 LEU A N 1
ATOM 2296 C CA . LEU A 1 290 ? 9.025 7.683 -33.000 1.00 80.25 290 LEU A CA 1
ATOM 2297 C C . LEU A 1 290 ? 9.298 7.512 -31.494 1.00 80.25 290 LEU A C 1
ATOM 2299 O O . LEU A 1 290 ? 10.053 6.633 -31.084 1.00 80.25 290 LEU A O 1
ATOM 2303 N N . MET A 1 291 ? 8.669 8.338 -30.654 1.00 85.25 291 MET A N 1
ATOM 2304 C CA . MET A 1 291 ? 8.848 8.304 -29.200 1.00 85.25 291 MET A CA 1
ATOM 2305 C C . MET A 1 291 ? 8.053 7.201 -28.482 1.00 85.25 291 MET A C 1
ATOM 2307 O O . MET A 1 291 ? 8.247 7.036 -27.277 1.00 85.25 291 MET A O 1
ATOM 2311 N N . VAL A 1 292 ? 7.198 6.426 -29.171 1.00 87.44 292 VAL A N 1
ATOM 2312 C CA . VAL A 1 292 ? 6.392 5.374 -28.519 1.00 87.44 292 VAL A CA 1
ATOM 2313 C C . VAL A 1 292 ? 7.264 4.364 -27.774 1.00 87.44 292 VAL A C 1
ATOM 2315 O O . VAL A 1 292 ? 7.040 4.120 -26.594 1.00 87.44 292 VAL A O 1
ATOM 2318 N N . TRP A 1 293 ? 8.320 3.860 -28.410 1.00 84.12 293 TRP A N 1
ATOM 2319 C CA . TRP A 1 293 ? 9.179 2.824 -27.833 1.00 84.12 293 TRP A CA 1
ATOM 2320 C C . TRP A 1 293 ? 10.200 3.365 -26.832 1.00 84.12 293 TRP A C 1
ATOM 2322 O O . TRP A 1 293 ? 10.657 2.629 -25.964 1.00 84.12 293 TRP A O 1
ATOM 2332 N N . LYS A 1 294 ? 10.541 4.656 -26.925 1.00 85.00 294 LYS A N 1
ATOM 2333 C CA . LYS A 1 294 ? 11.515 5.288 -26.025 1.00 85.00 294 LYS A CA 1
ATOM 2334 C C . LYS A 1 294 ? 10.892 5.834 -24.742 1.00 85.00 294 LYS A C 1
ATOM 2336 O O . LYS A 1 294 ? 11.548 5.800 -23.710 1.00 85.00 294 LYS A O 1
ATOM 2341 N N . ILE A 1 295 ? 9.664 6.351 -24.804 1.00 87.19 295 ILE A N 1
ATOM 2342 C CA . ILE A 1 295 ? 9.056 7.104 -23.696 1.00 87.19 295 ILE A CA 1
ATOM 2343 C C . ILE A 1 295 ? 7.744 6.455 -23.249 1.00 87.19 295 ILE A C 1
ATOM 2345 O O . ILE A 1 295 ? 7.588 6.116 -22.076 1.00 87.19 295 ILE A O 1
ATOM 2349 N N . PHE A 1 296 ? 6.804 6.241 -24.172 1.00 90.00 296 PHE A N 1
ATOM 2350 C CA . PHE A 1 296 ? 5.444 5.831 -23.806 1.00 90.00 296 PHE A CA 1
ATOM 2351 C C . PHE A 1 296 ? 5.338 4.363 -23.383 1.00 90.00 296 PHE A C 1
ATOM 2353 O O . PHE A 1 296 ? 4.684 4.070 -22.385 1.00 90.00 296 PHE A O 1
ATOM 2360 N N . ALA A 1 297 ? 5.993 3.446 -24.095 1.00 90.62 297 ALA A N 1
ATOM 2361 C CA . ALA A 1 297 ? 5.962 2.021 -23.781 1.00 90.62 297 ALA A CA 1
ATOM 2362 C C . ALA A 1 297 ? 6.635 1.708 -22.430 1.00 90.62 297 ALA A C 1
ATOM 2364 O O . ALA A 1 297 ? 5.995 1.046 -21.609 1.00 90.62 297 ALA A O 1
ATOM 2365 N N . PRO A 1 298 ? 7.837 2.239 -22.113 1.00 92.31 298 PRO A N 1
ATOM 2366 C CA . PRO A 1 298 ? 8.387 2.126 -20.766 1.00 92.31 298 PRO A CA 1
ATOM 2367 C C . PRO A 1 298 ? 7.446 2.712 -19.709 1.00 92.31 298 PRO A C 1
ATOM 2369 O O . PRO A 1 298 ? 7.105 2.020 -18.754 1.00 92.31 298 PRO A O 1
ATOM 2372 N N . ARG A 1 299 ? 6.942 3.944 -19.891 1.00 91.81 299 ARG A N 1
ATOM 2373 C CA . ARG A 1 299 ? 6.029 4.579 -18.923 1.00 91.81 299 ARG A CA 1
ATOM 2374 C C . ARG A 1 299 ? 4.789 3.727 -18.643 1.00 91.81 299 ARG A C 1
ATOM 2376 O O . ARG A 1 299 ? 4.408 3.579 -17.481 1.00 91.81 299 ARG A O 1
ATOM 2383 N N . LEU A 1 300 ? 4.192 3.146 -19.684 1.00 94.44 300 LEU A N 1
ATOM 2384 C CA . LEU A 1 300 ? 3.061 2.231 -19.562 1.00 94.44 300 LEU A CA 1
ATOM 2385 C C . LEU A 1 300 ? 3.431 0.964 -18.779 1.00 94.44 300 LEU A C 1
ATOM 2387 O O . LEU A 1 300 ? 2.681 0.576 -17.883 1.00 94.44 300 LEU A O 1
ATOM 2391 N N . LEU A 1 301 ? 4.573 0.341 -19.081 1.00 95.06 301 LEU A N 1
ATOM 2392 C CA . LEU A 1 301 ? 5.045 -0.863 -18.390 1.00 95.06 301 LEU A CA 1
ATOM 2393 C C . LEU A 1 301 ? 5.227 -0.592 -16.893 1.00 95.06 301 LEU A C 1
ATOM 2395 O O . LEU A 1 301 ? 4.630 -1.285 -16.069 1.00 95.06 301 LEU A O 1
ATOM 2399 N N . PHE A 1 302 ? 5.972 0.461 -16.540 1.00 95.19 302 PHE A N 1
ATOM 2400 C CA . PHE A 1 302 ? 6.217 0.818 -15.142 1.00 95.19 302 PHE A CA 1
ATOM 2401 C C . PHE A 1 302 ? 4.922 1.169 -14.399 1.00 95.19 302 PHE A C 1
ATOM 2403 O O . PHE A 1 302 ? 4.761 0.782 -13.241 1.00 95.19 302 PHE A O 1
ATOM 2410 N N . SER A 1 303 ? 3.986 1.868 -15.050 1.00 95.56 303 SER A N 1
ATOM 2411 C CA . SER A 1 303 ? 2.693 2.211 -14.449 1.00 95.56 303 SER A CA 1
ATOM 2412 C C . SER A 1 303 ? 1.799 0.985 -14.246 1.00 95.56 303 SER A C 1
ATOM 2414 O O . SER A 1 303 ? 1.197 0.838 -13.183 1.00 95.56 303 SER A O 1
ATOM 2416 N N . SER A 1 304 ? 1.749 0.077 -15.223 1.00 96.19 304 SER A N 1
ATOM 2417 C CA . SER A 1 304 ? 0.947 -1.151 -15.141 1.00 96.19 304 SER A CA 1
ATOM 2418 C C . SER A 1 304 ? 1.470 -2.079 -14.049 1.00 96.19 304 SER A C 1
ATOM 2420 O O . SER A 1 304 ? 0.700 -2.585 -13.237 1.00 96.19 304 SER A O 1
ATOM 2422 N N . LEU A 1 305 ? 2.790 -2.250 -13.972 1.00 96.12 305 LEU A N 1
ATOM 2423 C CA . LEU A 1 305 ? 3.412 -3.067 -12.938 1.00 96.12 305 LEU A CA 1
ATOM 2424 C C . LEU A 1 305 ? 3.266 -2.427 -11.544 1.00 96.12 305 LEU A C 1
ATOM 2426 O O . LEU A 1 305 ? 2.978 -3.138 -10.586 1.00 96.12 305 LEU A O 1
ATOM 2430 N N . SER A 1 306 ? 3.321 -1.094 -11.434 1.00 96.00 306 SER A N 1
ATOM 2431 C CA . SER A 1 306 ? 3.004 -0.379 -10.185 1.00 96.00 306 SER A CA 1
ATOM 2432 C C . SER A 1 306 ? 1.573 -0.650 -9.706 1.00 96.00 306 SER A C 1
ATOM 2434 O O . SER A 1 306 ? 1.351 -0.868 -8.515 1.00 96.00 306 SER A O 1
ATOM 2436 N N . LEU A 1 307 ? 0.595 -0.661 -10.620 1.00 97.19 307 LEU A N 1
ATOM 2437 C CA . LEU A 1 307 ? -0.799 -0.974 -10.297 1.00 97.19 307 LEU A CA 1
ATOM 2438 C C . LEU A 1 307 ? -0.948 -2.415 -9.788 1.00 97.19 307 LEU A C 1
ATOM 2440 O O . LEU A 1 307 ? -1.633 -2.633 -8.790 1.00 97.19 307 LEU A O 1
ATOM 2444 N N . LEU A 1 308 ? -0.280 -3.381 -10.429 1.00 97.06 308 LEU A N 1
ATOM 2445 C CA . LEU A 1 308 ? -0.296 -4.790 -10.016 1.00 97.06 308 LEU A CA 1
ATOM 2446 C C . LEU A 1 308 ? 0.349 -5.001 -8.641 1.00 97.06 308 LEU A C 1
ATOM 2448 O O . LEU A 1 308 ? -0.218 -5.696 -7.794 1.00 97.06 308 LEU A O 1
ATOM 2452 N N . VAL A 1 309 ? 1.508 -4.381 -8.400 1.00 96.19 309 VAL A N 1
ATOM 2453 C CA . VAL A 1 309 ? 2.206 -4.458 -7.109 1.00 96.19 309 VAL A CA 1
ATOM 2454 C C . VAL A 1 309 ? 1.350 -3.839 -6.011 1.00 96.19 309 VAL A C 1
ATOM 2456 O O . VAL A 1 309 ? 1.061 -4.508 -5.020 1.00 96.19 309 VAL A O 1
ATOM 2459 N N . SER A 1 310 ? 0.867 -2.605 -6.198 1.00 96.25 310 SER A N 1
ATOM 2460 C CA . SER A 1 310 ? -0.022 -1.971 -5.222 1.00 96.25 310 SER A CA 1
ATOM 2461 C C . SER A 1 310 ? -1.291 -2.792 -5.000 1.00 96.25 310 SER A C 1
ATOM 2463 O O . SER A 1 310 ? -1.655 -3.009 -3.854 1.00 96.25 310 SER A O 1
ATOM 2465 N N . GLY A 1 311 ? -1.934 -3.310 -6.051 1.00 96.69 311 GLY A N 1
ATOM 2466 C CA . GLY A 1 311 ? -3.115 -4.170 -5.929 1.00 96.69 311 GLY A CA 1
ATOM 2467 C C . GLY A 1 311 ? -2.862 -5.412 -5.069 1.00 96.69 311 GLY A C 1
ATOM 2468 O O . GLY A 1 311 ? -3.637 -5.705 -4.160 1.00 96.69 311 GLY A O 1
ATOM 2469 N N . SER A 1 312 ? -1.734 -6.088 -5.295 1.00 96.06 312 SER A N 1
ATOM 2470 C CA . SER A 1 312 ? -1.331 -7.270 -4.523 1.00 96.06 312 SER A CA 1
ATOM 2471 C C . SER A 1 312 ? -1.095 -6.932 -3.046 1.00 96.06 312 SER A C 1
ATOM 2473 O O . SER A 1 312 ? -1.580 -7.634 -2.158 1.00 96.06 312 SER A O 1
ATOM 2475 N N . VAL A 1 313 ? -0.410 -5.815 -2.773 1.00 95.69 313 VAL A N 1
ATOM 2476 C CA . VAL A 1 313 ? -0.164 -5.335 -1.405 1.00 95.69 313 VAL A CA 1
ATOM 2477 C C . VAL A 1 313 ? -1.466 -4.933 -0.714 1.00 95.69 313 VAL A C 1
ATOM 2479 O O . VAL A 1 313 ? -1.658 -5.285 0.443 1.00 95.69 313 VAL A O 1
ATOM 2482 N N . LEU A 1 314 ? -2.396 -4.259 -1.396 1.00 96.06 314 LEU A N 1
ATOM 2483 C CA . LEU A 1 314 ? -3.688 -3.866 -0.815 1.00 96.06 314 LEU A CA 1
ATOM 2484 C C . LEU A 1 314 ? -4.506 -5.080 -0.362 1.00 96.06 314 LEU A C 1
ATOM 2486 O O . LEU A 1 314 ? -5.065 -5.064 0.734 1.00 96.06 314 LEU A O 1
ATOM 2490 N N . ILE A 1 315 ? -4.548 -6.141 -1.176 1.00 94.19 315 ILE A N 1
ATOM 2491 C CA . ILE A 1 315 ? -5.227 -7.395 -0.818 1.00 94.19 315 ILE A CA 1
ATOM 2492 C C . ILE A 1 315 ? -4.577 -8.003 0.427 1.00 94.19 315 ILE A C 1
ATOM 2494 O O . ILE A 1 315 ? -5.274 -8.362 1.377 1.00 94.19 315 ILE A O 1
ATOM 2498 N N . PHE A 1 316 ? -3.245 -8.073 0.448 1.00 92.25 316 PHE A N 1
ATOM 2499 C CA . PHE A 1 316 ? -2.495 -8.592 1.588 1.00 92.25 316 PHE A CA 1
ATOM 2500 C C . PHE A 1 316 ? -2.763 -7.785 2.867 1.00 92.25 316 PHE A C 1
ATOM 2502 O O . PHE A 1 316 ? -3.130 -8.353 3.895 1.00 92.25 316 PHE A O 1
ATOM 2509 N N . VAL A 1 317 ? -2.671 -6.455 2.794 1.00 92.19 317 VAL A N 1
ATOM 2510 C CA . VAL A 1 317 ? -2.919 -5.543 3.919 1.00 92.19 317 VAL A CA 1
ATOM 2511 C C . VAL A 1 317 ? -4.356 -5.674 4.427 1.00 92.19 317 VAL A C 1
ATOM 2513 O O . VAL A 1 317 ? -4.571 -5.707 5.636 1.00 92.19 317 VAL A O 1
ATOM 2516 N N . ARG A 1 318 ? -5.347 -5.812 3.538 1.00 92.00 318 ARG A N 1
ATOM 2517 C CA . ARG A 1 318 ? -6.745 -6.054 3.925 1.00 92.00 318 ARG A CA 1
ATOM 2518 C C . ARG A 1 318 ? -6.908 -7.324 4.737 1.00 92.00 318 ARG A C 1
ATOM 2520 O O . ARG A 1 318 ? -7.532 -7.287 5.794 1.00 92.00 318 ARG A O 1
ATOM 2527 N N . VAL A 1 319 ? -6.361 -8.437 4.251 1.00 86.69 319 VAL A N 1
ATOM 2528 C CA . VAL A 1 319 ? -6.429 -9.717 4.965 1.00 86.69 319 VAL A CA 1
ATOM 2529 C C . VAL A 1 319 ? -5.759 -9.582 6.330 1.00 86.69 319 VAL A C 1
ATOM 2531 O O . VAL A 1 319 ? -6.349 -9.954 7.340 1.00 86.69 319 VAL A O 1
ATOM 2534 N N . LEU A 1 320 ? -4.574 -8.980 6.385 1.00 85.94 320 LEU A N 1
ATOM 2535 C CA . LEU A 1 320 ? -3.858 -8.774 7.635 1.00 85.94 320 LEU A CA 1
ATOM 2536 C C . LEU A 1 320 ? -4.633 -7.902 8.647 1.00 85.94 320 LEU A C 1
ATOM 2538 O O . LEU A 1 320 ? -4.784 -8.282 9.805 1.00 85.94 320 LEU A O 1
ATOM 2542 N N . VAL A 1 321 ? -5.146 -6.741 8.237 1.00 86.00 321 VAL A N 1
ATOM 2543 C CA . VAL A 1 321 ? -5.789 -5.786 9.157 1.00 86.00 321 VAL A CA 1
ATOM 2544 C C . VAL A 1 321 ? -7.202 -6.226 9.540 1.00 86.00 321 VAL A C 1
ATOM 2546 O O . VAL A 1 321 ? -7.559 -6.211 10.716 1.00 86.00 321 VAL A O 1
ATOM 2549 N N . VAL A 1 322 ? -8.026 -6.620 8.569 1.00 84.38 322 VAL A N 1
ATOM 2550 C CA . VAL A 1 322 ? -9.441 -6.930 8.818 1.00 84.38 322 VAL A CA 1
ATOM 2551 C C . VAL A 1 322 ? -9.607 -8.369 9.299 1.00 84.38 322 VAL A C 1
ATOM 2553 O O . VAL A 1 322 ? -10.291 -8.608 10.294 1.00 84.38 322 VAL A O 1
ATOM 2556 N N . ASN A 1 323 ? -8.966 -9.336 8.636 1.00 79.88 323 ASN A N 1
ATOM 2557 C CA . ASN A 1 323 ? -9.199 -10.746 8.951 1.00 79.88 323 ASN A CA 1
ATOM 2558 C C . ASN A 1 323 ? -8.326 -11.262 10.091 1.00 79.88 323 ASN A C 1
ATOM 2560 O O . ASN A 1 323 ? -8.743 -12.227 10.723 1.00 79.88 323 ASN A O 1
ATOM 2564 N N . LEU A 1 324 ? -7.148 -10.681 10.352 1.00 79.06 324 LEU A N 1
ATOM 2565 C CA . LEU A 1 324 ? -6.280 -11.132 11.448 1.00 79.06 324 LEU A CA 1
ATOM 2566 C C . LEU A 1 324 ? -6.324 -10.182 12.641 1.00 79.06 324 LEU A C 1
ATOM 2568 O O . LEU A 1 324 ? -6.689 -10.608 13.732 1.00 79.06 324 LEU A O 1
ATOM 2572 N N . LEU A 1 325 ? -5.978 -8.906 12.460 1.00 80.81 325 LEU A N 1
ATOM 2573 C CA . LEU A 1 325 ? -5.898 -7.966 13.580 1.00 80.81 325 LEU A CA 1
ATOM 2574 C C . LEU A 1 325 ? -7.281 -7.691 14.184 1.00 80.81 325 LEU A C 1
ATOM 2576 O O . LEU A 1 325 ? -7.497 -7.940 15.369 1.00 80.81 325 LEU A O 1
ATOM 2580 N N . HIS A 1 326 ? -8.227 -7.208 13.375 1.00 80.00 326 HIS A N 1
ATOM 2581 C CA . HIS A 1 326 ? -9.546 -6.818 13.867 1.00 80.00 326 HIS A CA 1
ATOM 2582 C C . HIS A 1 326 ? -10.334 -8.007 14.432 1.00 80.00 326 HIS A C 1
ATOM 2584 O O . HIS A 1 326 ? -10.917 -7.896 15.509 1.00 80.00 326 HIS A O 1
ATOM 2590 N N . SER A 1 327 ? -10.296 -9.167 13.767 1.00 75.38 327 SER A N 1
ATOM 2591 C CA . SER A 1 327 ? -10.954 -10.384 14.261 1.00 75.38 327 SER A CA 1
ATOM 2592 C C . SER A 1 327 ? -10.369 -10.877 15.592 1.00 75.38 327 SER A C 1
ATOM 2594 O O . SER A 1 327 ? -11.123 -11.253 16.487 1.00 75.38 327 SER A O 1
ATOM 2596 N N . SER A 1 328 ? -9.043 -10.817 15.763 1.00 77.06 328 SER A N 1
ATOM 2597 C CA . SER A 1 328 ? -8.376 -11.225 17.004 1.00 77.06 328 SER A CA 1
ATOM 2598 C C . SER A 1 328 ? -8.742 -10.300 18.160 1.00 77.06 328 SER A C 1
ATOM 2600 O O . SER A 1 328 ? -9.006 -10.767 19.268 1.00 77.06 328 SER A O 1
ATOM 2602 N N . VAL A 1 329 ? -8.813 -8.989 17.907 1.00 75.00 329 VAL A N 1
ATOM 2603 C CA . VAL A 1 329 ? -9.253 -8.005 18.908 1.00 75.00 329 VAL A CA 1
ATOM 2604 C C . VAL A 1 329 ? -10.736 -8.198 19.251 1.00 75.00 329 VAL A C 1
ATOM 2606 O O . VAL A 1 329 ? -11.109 -8.153 20.425 1.00 75.00 329 VAL A O 1
ATOM 2609 N N . ALA A 1 330 ? -11.581 -8.473 18.255 1.00 73.75 330 ALA A N 1
ATOM 2610 C CA . ALA A 1 330 ? -13.003 -8.752 18.446 1.00 73.75 330 ALA A CA 1
ATOM 2611 C C . ALA A 1 330 ? -13.242 -10.014 19.298 1.00 73.75 330 ALA A C 1
ATOM 2613 O O . ALA A 1 330 ? -14.054 -9.998 20.228 1.00 73.75 330 ALA A O 1
ATOM 2614 N N . GLU A 1 331 ? -12.501 -11.090 19.030 1.00 71.19 331 GLU A N 1
ATOM 2615 C CA . GLU A 1 331 ? -12.555 -12.338 19.797 1.00 71.19 331 GLU A CA 1
ATOM 2616 C C . GLU A 1 331 ? -12.029 -12.150 21.228 1.00 71.19 331 GLU A C 1
ATOM 2618 O O . GLU A 1 331 ? -12.658 -12.599 22.190 1.00 71.19 331 GLU A O 1
ATOM 2623 N N . LEU A 1 332 ? -10.921 -11.419 21.401 1.00 70.44 332 LEU A N 1
ATOM 2624 C CA . LEU A 1 332 ? -10.394 -11.066 22.721 1.00 70.44 332 LEU A CA 1
ATOM 2625 C C . LEU A 1 332 ? -11.449 -10.335 23.560 1.00 70.44 332 LEU A C 1
ATOM 2627 O O . LEU A 1 332 ? -11.668 -10.670 24.727 1.00 70.44 332 LEU A O 1
ATOM 2631 N N . ARG A 1 333 ? -12.144 -9.365 22.957 1.00 69.25 333 ARG A N 1
ATOM 2632 C CA . ARG A 1 333 ? -13.223 -8.632 23.620 1.00 69.25 333 ARG A CA 1
ATOM 2633 C C . ARG A 1 333 ? -14.370 -9.551 24.027 1.00 69.25 333 ARG A C 1
ATOM 2635 O O . ARG A 1 333 ? -14.870 -9.431 25.145 1.00 69.25 333 ARG A O 1
ATOM 2642 N N . LYS A 1 334 ? -14.792 -10.460 23.144 1.00 69.81 334 LYS A N 1
ATOM 2643 C CA . LYS A 1 334 ? -15.871 -11.409 23.438 1.00 69.81 334 LYS A CA 1
ATOM 2644 C C . LYS A 1 334 ? -15.542 -12.236 24.684 1.00 69.81 334 LYS A C 1
ATOM 2646 O O . LYS A 1 334 ? -16.342 -12.261 25.619 1.00 69.81 334 LYS A O 1
ATOM 2651 N N . ARG A 1 335 ? -14.327 -12.786 24.760 1.00 66.94 335 ARG A N 1
ATOM 2652 C CA . ARG A 1 335 ? -13.842 -13.551 25.925 1.00 66.94 335 ARG A CA 1
ATOM 2653 C C . ARG A 1 335 ? -13.832 -12.734 27.215 1.00 66.94 335 ARG A C 1
ATOM 2655 O O . ARG A 1 335 ? -14.198 -13.245 28.272 1.00 66.94 335 ARG A O 1
ATOM 2662 N N . LEU A 1 336 ? -13.438 -11.461 27.138 1.00 64.62 336 LEU A N 1
ATOM 2663 C CA . LEU A 1 336 ? -13.500 -10.548 28.282 1.00 64.62 336 LEU A CA 1
ATOM 2664 C C . LEU A 1 336 ? -14.950 -10.324 28.734 1.00 64.62 336 LEU A C 1
ATOM 2666 O O . LEU A 1 336 ? -15.224 -10.351 29.931 1.00 64.62 336 LEU A O 1
ATOM 2670 N N . SER A 1 337 ? -15.891 -10.161 27.800 1.00 62.59 337 SER A N 1
ATOM 2671 C CA . SER A 1 337 ? -17.305 -9.936 28.125 1.00 62.59 337 SER A CA 1
ATOM 2672 C C . SER A 1 337 ? -17.987 -11.152 28.766 1.00 62.59 337 SER A C 1
ATOM 2674 O O . SER A 1 337 ? -18.715 -10.987 29.742 1.00 62.59 337 SER A O 1
ATOM 2676 N N . GLU A 1 338 ? -17.700 -12.367 28.285 1.00 66.06 338 GLU A N 1
ATOM 2677 C CA . GLU A 1 338 ? -18.265 -13.619 28.813 1.00 66.06 338 GLU A CA 1
ATOM 2678 C C . GLU A 1 338 ? -17.773 -13.907 30.234 1.00 66.06 338 GLU A C 1
ATOM 2680 O O . GLU A 1 338 ? -18.556 -14.256 31.112 1.00 66.06 338 GLU A O 1
ATOM 2685 N N . LYS A 1 339 ? -16.487 -13.663 30.507 1.00 60.34 339 LYS A N 1
ATOM 2686 C CA . LYS A 1 339 ? -15.913 -13.840 31.849 1.00 60.34 339 LYS A CA 1
ATOM 2687 C C . LYS A 1 339 ? -16.459 -12.839 32.879 1.00 60.34 339 LYS A C 1
ATOM 2689 O O . LYS A 1 339 ? -16.305 -13.036 34.079 1.00 60.34 339 LYS A O 1
ATOM 2694 N N . THR A 1 340 ? -17.085 -11.766 32.403 1.00 54.22 340 THR A N 1
ATOM 2695 C CA . THR A 1 340 ? -17.630 -10.674 33.215 1.00 54.22 340 THR A CA 1
ATOM 2696 C C . THR A 1 340 ? -19.105 -10.888 33.583 1.00 54.22 340 THR A C 1
ATOM 2698 O O . THR A 1 340 ? -19.640 -10.186 34.439 1.00 54.22 340 THR A O 1
ATOM 2701 N N . THR A 1 341 ? -19.803 -11.847 32.965 1.00 42.16 341 THR A N 1
ATOM 2702 C CA . THR A 1 341 ? -21.191 -12.151 33.330 1.00 42.16 341 THR A CA 1
ATOM 2703 C C . THR A 1 341 ? -21.224 -13.148 34.491 1.00 42.16 341 THR A C 1
ATOM 2705 O O . THR A 1 341 ? -20.853 -14.300 34.271 1.00 42.16 341 THR A O 1
ATOM 2708 N N . PRO A 1 342 ? -21.656 -12.758 35.708 1.00 45.31 342 PRO A N 1
ATOM 2709 C CA . PRO A 1 342 ? -21.827 -13.720 36.790 1.00 45.31 342 PRO A CA 1
ATOM 2710 C C . PRO A 1 342 ? -22.898 -14.735 36.383 1.00 45.31 342 PRO A C 1
ATOM 2712 O O . PRO A 1 342 ? -23.987 -14.352 35.944 1.00 45.31 342 PRO A O 1
ATOM 2715 N N . ILE A 1 343 ? -22.551 -16.016 36.486 1.00 41.34 343 ILE A N 1
ATOM 2716 C CA . ILE A 1 343 ? -23.505 -17.122 36.429 1.00 41.34 343 ILE A CA 1
ATOM 2717 C C . ILE A 1 343 ? -24.291 -17.017 37.738 1.00 41.34 343 ILE A C 1
ATOM 2719 O O . ILE A 1 343 ? -23.738 -17.295 38.802 1.00 41.34 343 ILE A O 1
ATOM 2723 N N . TYR A 1 344 ? -25.507 -16.481 37.654 1.00 38.53 344 TYR A N 1
ATOM 2724 C CA . TYR A 1 344 ? -26.476 -16.503 38.748 1.00 38.53 344 TYR A CA 1
ATOM 2725 C C . TYR A 1 344 ? -27.212 -17.834 38.762 1.00 38.53 344 TYR A C 1
ATOM 2727 O O . TYR A 1 344 ? -27.541 -18.315 37.651 1.00 38.53 344 TYR A O 1
#